Protein AF-A0A7W0PYI5-F1 (afdb_monomer_lite)

Structure (mmCIF, N/CA/C/O backbone):
data_AF-A0A7W0PYI5-F1
#
_entry.id   AF-A0A7W0PYI5-F1
#
loop_
_atom_site.group_PDB
_atom_site.id
_atom_site.type_symbol
_atom_site.label_atom_id
_atom_site.label_alt_id
_atom_site.label_comp_id
_atom_site.label_asym_id
_atom_site.label_entity_id
_atom_site.label_seq_id
_atom_site.pdbx_PDB_ins_code
_atom_site.Cartn_x
_atom_site.Cartn_y
_atom_site.Cartn_z
_atom_site.occupancy
_atom_site.B_iso_or_equiv
_atom_site.auth_seq_id
_atom_site.auth_comp_id
_atom_site.auth_asym_id
_atom_site.auth_atom_id
_atom_site.pdbx_PDB_model_num
ATOM 1 N N . MET A 1 1 ? 27.744 13.427 -31.815 1.00 87.12 1 MET A N 1
ATOM 2 C CA . MET A 1 1 ? 28.207 12.030 -31.880 1.00 87.12 1 MET A CA 1
ATOM 3 C C . MET A 1 1 ? 27.041 11.187 -32.356 1.00 87.12 1 MET A C 1
ATOM 5 O O . MET A 1 1 ? 26.004 11.198 -31.698 1.00 87.12 1 MET A O 1
ATOM 9 N N . THR A 1 2 ? 27.158 10.573 -33.527 1.00 95.94 2 THR A N 1
ATOM 10 C CA . THR A 1 2 ? 26.078 9.792 -34.153 1.00 95.94 2 THR A CA 1
ATOM 11 C C . THR A 1 2 ? 25.816 8.491 -33.381 1.00 95.94 2 THR A C 1
ATOM 13 O O . THR A 1 2 ? 26.611 8.078 -32.529 1.00 95.94 2 THR A O 1
ATOM 16 N N . SER A 1 3 ? 24.680 7.830 -33.630 1.00 95.31 3 SER A N 1
ATOM 17 C CA . SER A 1 3 ? 24.351 6.535 -33.008 1.00 95.31 3 SER A CA 1
ATOM 18 C C . SER A 1 3 ? 25.409 5.466 -33.318 1.00 95.31 3 SER A C 1
ATOM 20 O O . SER A 1 3 ? 25.793 4.707 -32.428 1.00 95.31 3 SER A O 1
ATOM 22 N N . ILE A 1 4 ? 25.987 5.493 -34.524 1.00 97.38 4 ILE A N 1
ATOM 23 C CA . ILE A 1 4 ? 27.047 4.567 -34.933 1.00 97.38 4 ILE A CA 1
ATOM 24 C C . ILE A 1 4 ? 28.392 4.821 -34.226 1.00 97.38 4 ILE A C 1
ATOM 26 O O . ILE A 1 4 ? 29.018 3.877 -33.750 1.00 97.38 4 ILE A O 1
ATOM 30 N N . GLU A 1 5 ? 28.803 6.080 -34.036 1.00 97.50 5 GLU A N 1
ATOM 31 C CA . GLU A 1 5 ? 30.017 6.428 -33.269 1.00 97.50 5 GLU A CA 1
ATOM 32 C C . GLU A 1 5 ? 29.896 6.029 -31.788 1.00 97.50 5 GLU A C 1
ATOM 34 O O . GLU A 1 5 ? 30.856 5.572 -31.150 1.00 97.50 5 GLU A O 1
ATOM 39 N N . ARG A 1 6 ? 28.688 6.177 -31.224 1.00 97.00 6 ARG A N 1
ATOM 40 C CA . ARG A 1 6 ? 28.367 5.699 -29.873 1.00 97.00 6 ARG A CA 1
ATOM 41 C C . ARG A 1 6 ? 28.475 4.178 -29.789 1.00 97.00 6 ARG A C 1
ATOM 43 O O . ARG A 1 6 ? 29.080 3.682 -28.837 1.00 97.00 6 ARG A O 1
ATOM 50 N N . ALA A 1 7 ? 27.956 3.451 -30.779 1.00 97.19 7 ALA A N 1
ATOM 51 C CA . ALA A 1 7 ? 28.051 1.995 -30.835 1.00 97.19 7 ALA A CA 1
ATOM 52 C C . ALA A 1 7 ? 29.509 1.512 -30.918 1.00 97.19 7 ALA A C 1
ATOM 54 O O . ALA A 1 7 ? 29.909 0.633 -30.159 1.00 97.19 7 ALA A O 1
ATOM 55 N N . GLU A 1 8 ? 30.342 2.127 -31.761 1.00 97.75 8 GLU A N 1
ATOM 56 C CA . GLU A 1 8 ? 31.777 1.813 -31.854 1.00 97.75 8 GLU A CA 1
ATOM 57 C C . GLU A 1 8 ? 32.510 2.039 -30.527 1.00 97.75 8 GLU A C 1
ATOM 59 O O . GLU A 1 8 ? 33.388 1.267 -30.132 1.00 97.75 8 GLU A O 1
ATOM 64 N N . THR A 1 9 ? 32.143 3.101 -29.813 1.00 97.25 9 THR A N 1
ATOM 65 C CA . THR A 1 9 ? 32.693 3.406 -28.489 1.00 97.25 9 THR A CA 1
ATOM 66 C C . THR A 1 9 ? 32.244 2.380 -27.449 1.00 97.25 9 THR A C 1
ATOM 68 O O . THR A 1 9 ? 33.060 1.936 -26.643 1.00 97.25 9 THR A O 1
ATOM 71 N N . ALA A 1 10 ? 30.982 1.942 -27.489 1.00 95.00 10 ALA A N 1
ATOM 72 C CA . ALA A 1 10 ? 30.479 0.867 -26.636 1.00 95.00 10 ALA A CA 1
ATOM 73 C C . ALA A 1 10 ? 31.176 -0.476 -26.924 1.00 95.00 10 ALA A C 1
ATOM 75 O O . ALA A 1 10 ? 31.598 -1.141 -25.982 1.00 95.00 10 ALA A O 1
ATOM 76 N N . ILE A 1 11 ? 31.399 -0.821 -28.199 1.00 96.44 11 ILE A N 1
ATOM 77 C CA . ILE A 1 11 ? 32.139 -2.026 -28.615 1.00 96.44 11 ILE A CA 1
ATOM 78 C C . ILE A 1 11 ? 33.581 -1.997 -28.097 1.00 96.44 11 ILE A C 1
ATOM 80 O O . ILE A 1 11 ? 34.043 -2.984 -27.531 1.00 96.44 11 ILE A O 1
ATOM 84 N N . ARG A 1 12 ? 34.292 -0.868 -28.237 1.00 96.62 12 ARG A N 1
ATOM 85 C CA . ARG A 1 12 ? 35.664 -0.717 -27.707 1.00 96.62 12 ARG A CA 1
ATOM 86 C C . ARG A 1 12 ? 35.738 -0.844 -26.186 1.00 96.62 12 ARG A C 1
ATOM 88 O O . ARG A 1 12 ? 36.761 -1.274 -25.670 1.00 96.62 12 ARG A O 1
ATOM 95 N N . ALA A 1 13 ? 34.669 -0.471 -25.490 1.00 95.31 13 ALA A N 1
ATOM 96 C CA . ALA A 1 13 ? 34.540 -0.598 -24.043 1.00 95.31 13 ALA A CA 1
ATOM 97 C C . ALA A 1 13 ? 33.949 -1.951 -23.597 1.00 95.31 13 ALA A C 1
ATOM 99 O O . ALA A 1 13 ? 33.601 -2.090 -22.429 1.00 95.31 13 ALA A O 1
ATOM 100 N N . GLU A 1 14 ? 33.777 -2.914 -24.513 1.00 95.19 14 GLU A N 1
ATOM 101 C CA . GLU A 1 14 ? 33.159 -4.226 -24.258 1.00 95.19 14 GLU A CA 1
ATOM 102 C C . GLU A 1 14 ? 31.732 -4.156 -23.664 1.00 95.19 14 GLU A C 1
ATOM 104 O O . GLU A 1 14 ? 31.248 -5.098 -23.036 1.00 95.19 14 GLU A O 1
ATOM 109 N N . ARG A 1 15 ? 31.010 -3.051 -23.892 1.00 95.06 15 ARG A N 1
ATOM 110 C CA . ARG A 1 15 ? 29.609 -2.860 -23.476 1.00 95.06 15 ARG A CA 1
ATOM 111 C C . ARG A 1 15 ? 28.663 -3.345 -24.572 1.00 95.06 15 ARG A C 1
ATOM 113 O O . ARG A 1 15 ? 28.064 -2.558 -25.302 1.00 95.06 15 ARG A O 1
ATOM 120 N N . TRP A 1 16 ? 28.586 -4.663 -24.724 1.00 94.69 16 TRP A N 1
ATOM 121 C CA . TRP A 1 16 ? 27.948 -5.313 -25.873 1.00 94.69 16 TRP A CA 1
ATOM 122 C C . TRP A 1 16 ? 26.438 -5.093 -25.984 1.00 94.69 16 TRP A C 1
ATOM 124 O O . TRP A 1 16 ? 25.943 -4.927 -27.096 1.00 94.69 16 TRP A O 1
ATOM 134 N N . ASP A 1 17 ? 25.713 -5.078 -24.864 1.00 90.31 17 ASP A N 1
ATOM 135 C CA . ASP A 1 17 ? 24.264 -4.843 -24.867 1.00 90.31 17 ASP A CA 1
ATOM 136 C C . ASP A 1 17 ? 23.938 -3.384 -25.246 1.00 90.31 17 ASP A C 1
ATOM 138 O O . ASP A 1 17 ? 23.098 -3.150 -26.114 1.00 90.31 17 ASP A O 1
ATOM 142 N N . ASP A 1 18 ? 24.690 -2.408 -24.722 1.00 92.50 18 ASP A N 1
ATOM 143 C CA . ASP A 1 18 ? 24.582 -1.000 -25.137 1.00 92.50 18 ASP A CA 1
ATOM 144 C C . ASP A 1 18 ? 24.880 -0.829 -26.631 1.00 92.50 18 ASP A C 1
ATOM 146 O O . ASP A 1 18 ? 24.175 -0.112 -27.342 1.00 92.50 18 ASP A O 1
ATOM 150 N N . ALA A 1 19 ? 25.935 -1.492 -27.118 1.00 96.12 19 ALA A N 1
ATOM 151 C CA . ALA A 1 19 ? 26.295 -1.466 -28.528 1.00 96.12 19 ALA A CA 1
ATOM 152 C C . ALA A 1 19 ? 25.170 -2.021 -29.409 1.00 96.12 19 ALA A C 1
ATOM 154 O O . ALA A 1 19 ? 24.883 -1.437 -30.449 1.00 96.12 19 ALA A O 1
ATOM 155 N N . ALA A 1 20 ? 24.518 -3.112 -28.994 1.00 94.25 20 ALA A N 1
ATOM 156 C CA . ALA A 1 20 ? 23.426 -3.716 -29.748 1.00 94.25 20 ALA A CA 1
ATOM 157 C C . ALA A 1 20 ? 22.215 -2.773 -29.868 1.00 94.25 20 ALA A C 1
ATOM 159 O O . ALA A 1 20 ? 21.695 -2.592 -30.969 1.00 94.25 20 ALA A O 1
ATOM 160 N N . VAL A 1 21 ? 21.835 -2.094 -28.778 1.00 94.12 21 VAL A N 1
ATOM 161 C CA . VAL A 1 21 ? 20.758 -1.085 -28.792 1.00 94.12 21 VAL A CA 1
ATOM 162 C C . VAL A 1 21 ? 21.112 0.089 -29.710 1.00 94.12 21 VAL A C 1
ATOM 164 O O . VAL A 1 21 ? 20.303 0.496 -30.541 1.00 94.12 21 VAL A O 1
ATOM 167 N N . LEU A 1 22 ? 22.335 0.616 -29.604 1.00 96.56 22 LEU A N 1
ATOM 168 C CA . LEU A 1 22 ? 22.788 1.749 -30.418 1.00 96.56 22 LEU A CA 1
ATOM 169 C C . LEU A 1 22 ? 22.877 1.407 -31.913 1.00 96.56 22 LEU A C 1
ATOM 171 O O . LEU A 1 22 ? 22.587 2.263 -32.750 1.00 96.56 22 LEU A O 1
ATOM 175 N N . LEU A 1 23 ? 23.250 0.168 -32.251 1.00 96.94 23 LEU A N 1
ATOM 176 C CA . LEU A 1 23 ? 23.262 -0.321 -33.631 1.00 96.94 23 LEU A CA 1
ATOM 177 C C . LEU A 1 23 ? 21.855 -0.449 -34.212 1.00 96.94 23 LEU A C 1
ATOM 179 O O . LEU A 1 23 ? 21.675 -0.132 -35.385 1.00 96.94 23 LEU A O 1
ATOM 183 N N . TRP A 1 24 ? 20.861 -0.842 -33.409 1.00 96.38 24 TRP A N 1
ATOM 184 C CA . TRP A 1 24 ? 19.466 -0.868 -33.854 1.00 96.38 24 TRP A CA 1
ATOM 185 C C . TRP A 1 24 ? 18.970 0.533 -34.222 1.00 96.38 24 TRP A C 1
ATOM 187 O O . TRP A 1 24 ? 18.384 0.734 -35.282 1.00 96.38 24 TRP A O 1
ATOM 197 N N . THR A 1 25 ? 19.267 1.527 -33.381 1.00 94.75 25 THR A N 1
ATOM 198 C CA . THR A 1 25 ? 18.924 2.925 -33.670 1.00 94.75 25 THR A CA 1
ATOM 199 C C . THR A 1 25 ? 19.616 3.423 -34.940 1.00 94.75 25 THR A C 1
ATOM 201 O O . THR A 1 25 ? 18.961 4.000 -35.802 1.00 94.75 25 THR A O 1
ATOM 204 N N . ALA A 1 26 ? 20.921 3.160 -35.089 1.00 95.62 26 ALA A N 1
ATOM 205 C CA . ALA A 1 26 ? 21.678 3.566 -36.275 1.00 95.62 26 ALA A CA 1
ATOM 206 C C . ALA A 1 26 ? 21.154 2.904 -37.563 1.00 95.62 26 ALA A C 1
ATOM 208 O O . ALA A 1 26 ? 21.149 3.533 -38.619 1.00 95.62 26 ALA A O 1
ATOM 209 N N . LEU A 1 27 ? 20.698 1.651 -37.476 1.00 96.25 27 LEU A N 1
ATOM 210 C CA . LEU A 1 27 ? 20.094 0.929 -38.590 1.00 96.25 27 LEU A CA 1
ATOM 211 C C . LEU A 1 27 ? 18.806 1.605 -39.082 1.00 96.25 27 LEU A C 1
ATOM 213 O O . LEU A 1 27 ? 18.650 1.834 -40.281 1.00 96.25 27 LEU A O 1
ATOM 217 N N . GLU A 1 28 ? 17.888 1.916 -38.168 1.00 95.69 28 GLU A N 1
ATOM 218 C CA . GLU A 1 28 ? 16.618 2.561 -38.518 1.00 95.69 28 GLU A CA 1
ATOM 219 C C . GLU A 1 28 ? 16.841 3.971 -39.084 1.00 95.69 28 GLU A C 1
ATOM 221 O O . GLU A 1 28 ? 16.266 4.317 -40.116 1.00 95.69 28 GLU A O 1
ATOM 226 N N . GLU A 1 29 ? 17.745 4.752 -38.481 1.00 95.38 29 GLU A N 1
ATOM 227 C CA . GLU A 1 29 ? 18.145 6.072 -38.991 1.00 95.38 29 GLU A CA 1
ATOM 228 C C . GLU A 1 29 ? 18.675 5.982 -40.435 1.00 95.38 29 GLU A C 1
ATOM 230 O O . GLU A 1 29 ? 18.226 6.726 -41.310 1.00 95.38 29 GLU A O 1
ATOM 235 N N . ALA A 1 30 ? 19.579 5.034 -40.709 1.00 95.50 30 ALA A N 1
ATOM 236 C CA . ALA A 1 30 ? 20.180 4.854 -42.030 1.00 95.50 30 ALA A CA 1
ATOM 237 C C . ALA A 1 30 ? 19.173 4.375 -43.086 1.00 95.50 30 ALA A C 1
ATOM 239 O O . ALA A 1 30 ? 19.206 4.840 -44.224 1.00 95.50 30 ALA A O 1
ATOM 240 N N . ARG A 1 31 ? 18.237 3.491 -42.714 1.00 95.56 31 ARG A N 1
ATOM 241 C CA . ARG A 1 31 ? 17.154 3.037 -43.603 1.00 95.56 31 ARG A CA 1
ATOM 242 C C . ARG A 1 31 ? 16.234 4.168 -44.022 1.00 95.56 31 ARG A C 1
ATOM 244 O O . ARG A 1 31 ? 15.896 4.269 -45.197 1.00 95.56 31 ARG A O 1
ATOM 251 N N . VAL A 1 32 ? 15.828 5.003 -43.067 1.00 95.50 32 VAL A N 1
ATOM 252 C CA . VAL A 1 32 ? 14.954 6.150 -43.337 1.00 95.50 32 VAL A CA 1
ATOM 253 C C . VAL A 1 32 ? 15.669 7.176 -44.216 1.00 95.50 32 VAL A C 1
ATOM 255 O O . VAL A 1 32 ? 15.052 7.746 -45.112 1.00 95.50 32 VAL A O 1
ATOM 258 N N . ALA A 1 33 ? 16.967 7.388 -43.987 1.00 95.69 33 ALA A N 1
ATOM 259 C CA . ALA A 1 33 ? 17.777 8.320 -44.766 1.00 95.69 33 ALA A CA 1
ATOM 260 C C . ALA A 1 33 ? 18.213 7.781 -46.144 1.00 95.69 33 ALA A C 1
ATOM 262 O O . ALA A 1 33 ? 18.617 8.573 -46.993 1.00 95.69 33 ALA A O 1
ATOM 263 N N . GLY A 1 34 ? 18.146 6.464 -46.377 1.00 95.38 34 GLY A N 1
ATOM 264 C CA . GLY A 1 34 ? 18.721 5.828 -47.568 1.00 95.38 34 GLY A CA 1
ATOM 265 C C . GLY A 1 34 ? 20.255 5.883 -47.600 1.00 95.38 34 GLY A C 1
ATOM 266 O O . GLY A 1 34 ? 20.844 5.976 -48.675 1.00 95.38 34 GLY A O 1
ATOM 267 N N . ASP A 1 35 ? 20.901 5.878 -46.431 1.00 97.31 35 ASP A N 1
ATOM 268 C CA . ASP A 1 35 ? 22.352 6.025 -46.285 1.00 97.31 35 ASP A CA 1
ATOM 269 C C . ASP A 1 35 ? 23.059 4.658 -46.336 1.00 97.31 35 ASP A C 1
ATOM 271 O O . ASP A 1 35 ? 23.246 3.976 -45.322 1.00 97.31 35 ASP A O 1
ATOM 275 N N . GLU A 1 36 ? 23.443 4.244 -47.545 1.00 96.69 36 GLU A N 1
ATOM 276 C CA . GLU A 1 36 ? 24.133 2.969 -47.790 1.00 96.69 36 GLU A CA 1
ATOM 277 C C . GLU A 1 36 ? 25.505 2.874 -47.099 1.00 96.69 36 GLU A C 1
ATOM 279 O O . GLU A 1 36 ? 25.928 1.778 -46.723 1.00 96.69 36 GLU A O 1
ATOM 284 N N . GLU A 1 37 ? 26.198 3.998 -46.873 1.00 96.56 37 GLU A N 1
ATOM 285 C CA . GLU A 1 37 ? 27.494 3.995 -46.184 1.00 96.56 37 GLU A CA 1
ATOM 286 C C . GLU A 1 37 ? 27.317 3.615 -44.709 1.00 96.56 37 GLU A C 1
ATOM 288 O O . GLU A 1 37 ? 28.038 2.762 -44.175 1.00 96.56 37 GLU A O 1
ATOM 293 N N . VAL A 1 38 ? 26.317 4.201 -44.046 1.00 96.31 38 VAL A N 1
ATOM 294 C CA . VAL A 1 38 ? 26.002 3.871 -42.652 1.00 96.31 38 VAL A CA 1
ATOM 295 C C . VAL A 1 38 ? 25.477 2.440 -42.536 1.00 96.31 38 VAL A C 1
ATOM 297 O O . VAL A 1 38 ? 25.870 1.736 -41.602 1.00 96.31 38 VAL A O 1
ATOM 300 N N . LEU A 1 39 ? 24.667 1.964 -43.489 1.00 96.50 39 LEU A N 1
ATOM 301 C CA . LEU A 1 39 ? 24.199 0.573 -43.508 1.00 96.50 39 LEU A CA 1
ATOM 302 C C . LEU A 1 39 ? 25.358 -0.426 -43.594 1.00 96.50 39 LEU A C 1
ATOM 304 O O . LEU A 1 39 ? 25.373 -1.407 -42.845 1.00 96.50 39 LEU A O 1
ATOM 308 N N . GLU A 1 40 ? 26.357 -0.170 -44.440 1.00 95.94 40 GLU A N 1
ATOM 309 C CA . GLU A 1 40 ? 27.533 -1.039 -44.545 1.00 95.94 40 GLU A CA 1
ATOM 310 C C . GLU A 1 40 ? 28.352 -1.049 -43.247 1.00 95.94 40 GLU A C 1
ATOM 312 O O . GLU A 1 40 ? 28.761 -2.106 -42.757 1.00 95.94 40 GLU A O 1
ATOM 317 N N . ARG A 1 41 ? 28.518 0.112 -42.604 1.00 97.25 41 ARG A N 1
ATOM 318 C CA . ARG A 1 41 ? 29.179 0.180 -41.293 1.00 97.25 41 ARG A CA 1
ATOM 319 C C . ARG A 1 41 ? 28.397 -0.581 -40.217 1.00 97.25 41 ARG A C 1
ATOM 321 O O . ARG A 1 41 ? 29.008 -1.293 -39.417 1.00 97.25 41 ARG A O 1
ATOM 328 N N . VAL A 1 42 ? 27.064 -0.492 -40.207 1.00 96.75 42 VAL A N 1
ATOM 329 C CA . VAL A 1 42 ? 26.209 -1.274 -39.296 1.00 96.75 42 VAL A CA 1
ATOM 330 C C . VAL A 1 42 ? 26.403 -2.776 -39.526 1.00 96.75 42 VAL A C 1
ATOM 332 O O . VAL A 1 42 ? 26.581 -3.498 -38.544 1.00 96.75 42 VAL A O 1
ATOM 335 N N . ARG A 1 43 ? 26.469 -3.256 -40.781 1.00 96.19 43 ARG A N 1
ATOM 336 C CA . ARG A 1 43 ? 26.734 -4.679 -41.094 1.00 96.19 43 ARG A CA 1
ATOM 337 C C . ARG A 1 43 ? 28.022 -5.180 -40.432 1.00 96.19 43 ARG A C 1
ATOM 339 O O . ARG A 1 43 ? 28.010 -6.214 -39.758 1.00 96.19 43 ARG A O 1
ATOM 346 N N . VAL A 1 44 ? 29.115 -4.423 -40.552 1.00 95.62 44 VAL A N 1
ATOM 347 C CA . VAL A 1 44 ? 30.418 -4.778 -39.956 1.00 95.62 44 VAL A CA 1
ATOM 348 C C . VAL A 1 44 ? 30.348 -4.833 -38.426 1.00 95.62 44 VAL A C 1
ATOM 350 O O . VAL A 1 44 ? 30.893 -5.748 -37.799 1.00 95.62 44 VAL A O 1
ATOM 353 N N . LEU A 1 45 ? 29.676 -3.867 -37.799 1.00 96.31 45 LEU A N 1
ATOM 354 C CA . LEU A 1 45 ? 29.585 -3.792 -36.340 1.00 96.31 45 LEU A CA 1
ATOM 355 C C . LEU A 1 45 ? 28.643 -4.854 -35.756 1.00 96.31 45 LEU A C 1
ATOM 357 O O . LEU A 1 45 ? 28.970 -5.443 -34.726 1.00 96.31 45 LEU A O 1
ATOM 361 N N . VAL A 1 46 ? 27.538 -5.175 -36.434 1.00 96.56 46 VAL A N 1
ATOM 362 C CA . VAL A 1 46 ? 26.634 -6.276 -36.059 1.00 96.56 46 VAL A CA 1
ATOM 363 C C . VAL A 1 46 ? 27.381 -7.612 -36.054 1.00 96.56 46 VAL A C 1
ATOM 365 O O . VAL A 1 46 ? 27.273 -8.368 -35.087 1.00 96.56 46 VAL A O 1
ATOM 368 N N . ALA A 1 47 ? 28.219 -7.876 -37.063 1.00 94.56 47 ALA A N 1
ATOM 369 C CA . ALA A 1 47 ? 29.053 -9.078 -37.096 1.00 94.56 47 ALA A CA 1
ATOM 370 C C . ALA A 1 47 ? 30.030 -9.147 -35.906 1.00 94.56 47 ALA A C 1
ATOM 372 O O . ALA A 1 47 ? 30.222 -10.212 -35.315 1.00 94.56 47 ALA A O 1
ATOM 373 N N . ARG A 1 48 ? 30.605 -8.009 -35.492 1.00 94.44 48 ARG A N 1
ATOM 374 C CA . ARG A 1 48 ? 31.459 -7.938 -34.292 1.00 94.44 48 ARG A CA 1
ATOM 375 C C . ARG A 1 48 ? 30.684 -8.227 -33.007 1.00 94.44 48 ARG A C 1
ATOM 377 O O . ARG A 1 48 ? 31.170 -8.992 -32.174 1.00 94.44 48 ARG A O 1
ATOM 384 N N . VAL A 1 49 ? 29.482 -7.669 -32.850 1.00 94.25 49 VAL A N 1
ATOM 385 C CA . VAL A 1 49 ? 28.624 -7.938 -31.681 1.00 94.25 49 VAL A CA 1
ATOM 386 C C . VAL A 1 49 ? 28.198 -9.409 -31.639 1.00 94.25 49 VAL A C 1
ATOM 388 O O . VAL A 1 49 ? 28.215 -10.016 -30.569 1.00 94.25 49 VAL A O 1
ATOM 391 N N . ALA A 1 50 ? 27.913 -10.026 -32.788 1.00 93.19 50 ALA A N 1
ATOM 392 C CA . ALA A 1 50 ? 27.595 -11.452 -32.869 1.00 93.19 50 ALA A CA 1
ATOM 393 C C . ALA A 1 50 ? 28.754 -12.359 -32.402 1.00 93.19 50 ALA A C 1
ATOM 395 O O . ALA A 1 50 ? 28.515 -13.425 -31.834 1.00 93.19 50 ALA A O 1
ATOM 396 N N . GLN A 1 51 ? 30.008 -11.936 -32.595 1.00 90.81 51 GLN A N 1
ATOM 397 C CA . GLN A 1 51 ? 31.192 -12.700 -32.184 1.00 90.81 51 GLN A CA 1
ATOM 398 C C . GLN A 1 51 ? 31.592 -12.455 -30.719 1.00 90.81 51 GLN A C 1
ATOM 400 O O . GLN A 1 51 ? 31.956 -13.398 -30.015 1.00 90.81 51 GLN A O 1
ATOM 405 N N . GLY A 1 52 ? 31.541 -11.201 -30.257 1.00 85.81 52 GLY A N 1
ATOM 406 C CA . GLY A 1 52 ? 32.043 -10.794 -28.937 1.00 85.81 52 GLY A CA 1
ATOM 407 C C . GLY A 1 52 ? 30.984 -10.677 -27.838 1.00 85.81 52 GLY A C 1
ATOM 408 O O . GLY A 1 52 ? 31.328 -10.682 -26.659 1.00 85.81 52 GLY A O 1
ATOM 409 N N . GLY A 1 53 ? 29.704 -10.588 -28.207 1.00 86.31 53 GLY A N 1
ATOM 410 C CA . GLY A 1 53 ? 28.636 -10.157 -27.311 1.00 86.31 53 GLY A CA 1
ATOM 411 C C . GLY A 1 53 ? 28.238 -11.138 -26.209 1.00 86.31 53 GLY A C 1
ATOM 412 O O . GLY A 1 53 ? 28.556 -12.33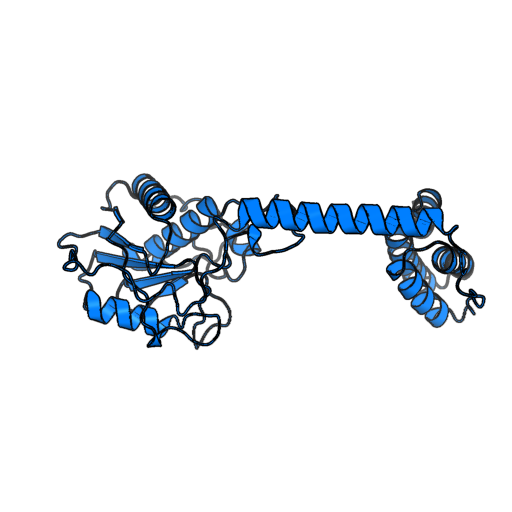4 -26.249 1.00 86.31 53 GLY A O 1
ATOM 413 N N . SER A 1 54 ? 27.468 -10.627 -25.245 1.00 88.62 54 SER A N 1
ATOM 414 C CA . SER A 1 54 ? 26.653 -11.428 -24.324 1.00 88.62 54 SER A CA 1
ATOM 415 C C . SER A 1 54 ? 25.630 -12.274 -25.105 1.00 88.62 54 SER A C 1
ATOM 417 O O . SER A 1 54 ? 25.395 -12.050 -26.292 1.00 88.62 54 SER A O 1
ATOM 419 N N . ALA A 1 55 ? 24.996 -13.263 -24.466 1.00 85.69 55 ALA A N 1
ATOM 420 C CA . ALA A 1 55 ? 23.965 -14.071 -25.134 1.00 85.69 55 ALA A CA 1
ATOM 421 C C . ALA A 1 55 ? 22.803 -13.207 -25.672 1.00 85.69 55 ALA A C 1
ATOM 423 O O . ALA A 1 55 ? 22.320 -13.451 -26.7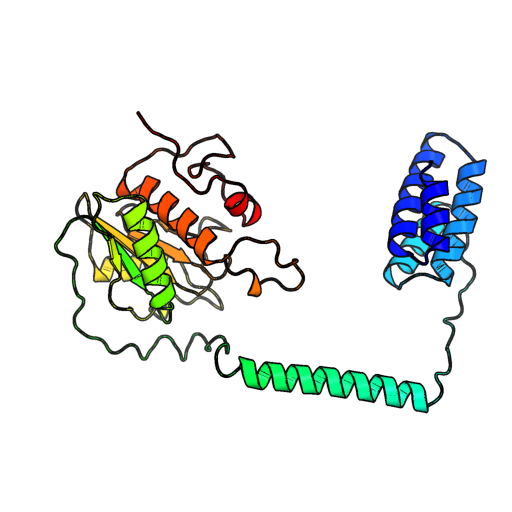77 1.00 85.69 55 ALA A O 1
ATOM 424 N N . SER A 1 56 ? 22.422 -12.171 -24.917 1.00 87.06 56 SER A N 1
ATOM 425 C CA . SER A 1 56 ? 21.430 -11.163 -25.307 1.00 87.06 56 SER A CA 1
ATOM 426 C C . SER A 1 56 ? 21.892 -10.367 -26.532 1.00 87.06 56 SER A C 1
ATOM 428 O O . SER A 1 56 ? 21.227 -10.396 -27.568 1.00 87.06 56 SER A O 1
ATOM 430 N N . ALA A 1 57 ? 23.077 -9.752 -26.469 1.00 88.94 57 ALA A N 1
ATOM 431 C CA . ALA A 1 57 ? 23.626 -8.970 -27.574 1.00 88.94 57 ALA A CA 1
ATOM 432 C C . ALA A 1 57 ? 23.789 -9.796 -28.866 1.00 88.94 57 ALA A C 1
ATOM 434 O O . ALA A 1 57 ? 23.521 -9.298 -29.957 1.00 88.94 57 ALA A O 1
ATOM 435 N N . ARG A 1 58 ? 24.157 -11.084 -28.766 1.00 91.94 58 ARG A N 1
ATOM 436 C CA . ARG A 1 58 ? 24.229 -11.989 -29.929 1.00 91.94 58 ARG A CA 1
ATOM 437 C C . ARG A 1 58 ? 22.863 -12.292 -30.531 1.00 91.94 58 ARG A C 1
ATOM 439 O O . ARG A 1 58 ? 22.747 -12.336 -31.753 1.00 91.94 58 ARG A O 1
ATOM 446 N N . ALA A 1 59 ? 21.841 -12.499 -29.700 1.00 89.88 59 ALA A N 1
ATOM 447 C CA . ALA A 1 59 ? 20.478 -12.702 -30.184 1.00 89.88 59 ALA A CA 1
ATOM 448 C C . ALA A 1 59 ? 19.979 -11.462 -30.942 1.00 89.88 59 ALA A C 1
ATOM 450 O O . ALA A 1 59 ? 19.447 -11.593 -32.040 1.00 89.88 59 ALA A O 1
ATOM 451 N N . GLN A 1 60 ? 20.244 -10.264 -30.413 1.00 91.25 60 GLN A N 1
ATOM 452 C CA . GLN A 1 60 ? 19.908 -9.006 -31.086 1.00 91.25 60 GLN A CA 1
ATOM 453 C C . GLN A 1 60 ? 20.695 -8.816 -32.390 1.00 91.25 60 GLN A C 1
ATOM 455 O O . GLN A 1 60 ? 20.119 -8.442 -33.410 1.00 91.25 60 GLN A O 1
ATOM 460 N N . ALA A 1 61 ? 21.995 -9.128 -32.394 1.00 92.56 61 ALA A N 1
ATOM 461 C CA . ALA A 1 61 ? 22.825 -9.078 -33.596 1.00 92.56 61 ALA A CA 1
ATOM 462 C C . ALA A 1 61 ? 22.328 -10.028 -34.693 1.00 92.56 61 ALA A C 1
ATOM 464 O O . ALA A 1 61 ? 22.344 -9.661 -35.866 1.00 92.56 61 ALA A O 1
ATOM 465 N N . LYS A 1 62 ? 21.821 -11.210 -34.324 1.00 93.19 62 LYS A N 1
ATOM 466 C CA . LYS A 1 62 ? 21.183 -12.133 -35.269 1.00 93.19 62 LYS A CA 1
ATOM 467 C C . LYS A 1 62 ? 19.952 -11.514 -35.929 1.00 93.19 62 LYS A C 1
ATOM 469 O O . LYS A 1 62 ? 19.879 -11.497 -37.154 1.00 93.19 62 LYS A O 1
ATOM 474 N N . THR A 1 63 ? 19.048 -10.938 -35.140 1.00 93.31 63 THR A N 1
ATOM 475 C CA . THR A 1 63 ? 17.858 -10.252 -35.665 1.00 93.31 63 THR A CA 1
ATOM 476 C C . THR A 1 63 ? 18.228 -9.083 -36.585 1.00 93.31 63 THR A C 1
ATOM 478 O O . THR A 1 63 ? 17.635 -8.921 -37.649 1.00 93.31 63 THR A O 1
ATOM 481 N N . MET A 1 64 ? 19.234 -8.280 -36.216 1.00 95.44 64 MET A N 1
ATOM 482 C CA . MET A 1 64 ? 19.719 -7.174 -37.055 1.00 95.44 64 MET A CA 1
ATOM 483 C C . MET A 1 64 ? 20.290 -7.662 -38.386 1.00 95.44 64 MET A C 1
ATOM 485 O O . MET A 1 64 ? 20.001 -7.080 -39.428 1.00 95.44 64 MET A O 1
ATOM 489 N N . ALA A 1 65 ? 21.085 -8.731 -38.358 1.00 93.75 65 ALA A N 1
ATOM 490 C CA . ALA A 1 65 ? 21.701 -9.290 -39.552 1.00 93.75 65 ALA A CA 1
ATOM 491 C C . ALA A 1 65 ? 20.660 -9.841 -40.541 1.00 93.75 65 ALA A C 1
ATOM 493 O O . ALA A 1 65 ? 20.755 -9.579 -41.741 1.00 93.75 65 ALA A O 1
ATOM 494 N N . GLU A 1 66 ? 19.625 -10.519 -40.032 1.00 93.62 66 GLU A N 1
ATOM 495 C CA . GLU A 1 66 ? 18.469 -10.957 -40.824 1.00 93.62 66 GLU A CA 1
ATOM 496 C C . GLU A 1 66 ? 17.739 -9.763 -41.452 1.00 93.62 66 GLU A C 1
ATOM 498 O O . GLU A 1 66 ? 17.426 -9.788 -42.642 1.00 93.62 66 GLU A O 1
ATOM 503 N N . ALA A 1 67 ? 17.535 -8.682 -40.690 1.00 92.75 67 ALA A N 1
ATOM 504 C CA . ALA A 1 67 ? 16.870 -7.485 -41.191 1.00 92.75 67 ALA A CA 1
ATOM 505 C C . ALA A 1 67 ? 17.632 -6.840 -42.363 1.00 92.75 67 ALA A C 1
ATOM 507 O O . ALA A 1 67 ? 17.008 -6.398 -43.325 1.00 92.75 67 ALA A O 1
ATOM 508 N N . ILE A 1 68 ? 18.964 -6.784 -42.308 1.00 93.75 68 ILE A N 1
ATOM 509 C CA . ILE A 1 68 ? 19.799 -6.123 -43.330 1.00 93.75 68 ILE A CA 1
ATOM 510 C C . ILE A 1 68 ? 20.303 -7.058 -44.434 1.00 93.75 68 ILE A C 1
ATOM 512 O O . ILE A 1 68 ? 21.126 -6.635 -45.250 1.00 93.75 68 ILE A O 1
ATOM 516 N N . GLY A 1 69 ? 19.839 -8.313 -44.454 1.00 92.12 69 GLY A N 1
ATOM 517 C CA . GLY A 1 69 ? 20.266 -9.321 -45.426 1.00 92.12 69 GLY A CA 1
ATOM 518 C C . GLY A 1 69 ? 21.756 -9.662 -45.342 1.00 92.12 69 GLY A C 1
ATOM 519 O O . GLY A 1 69 ? 22.341 -10.080 -46.338 1.00 92.12 69 GLY A O 1
ATOM 520 N N . ALA A 1 70 ? 22.388 -9.458 -44.182 1.00 87.25 70 ALA A N 1
ATOM 521 C CA . ALA A 1 70 ? 23.796 -9.767 -43.981 1.00 87.25 70 ALA A CA 1
ATOM 522 C C . ALA A 1 70 ? 23.933 -11.192 -43.428 1.00 87.25 70 ALA A C 1
ATOM 524 O O . ALA A 1 70 ? 23.499 -11.446 -42.301 1.00 87.25 70 ALA A O 1
ATOM 525 N N . PRO A 1 71 ? 24.537 -12.139 -44.168 1.00 83.81 71 PRO A N 1
ATOM 526 C CA . PRO A 1 71 ? 24.817 -13.454 -43.618 1.00 83.81 71 PRO A CA 1
ATOM 527 C C . PRO A 1 71 ? 25.812 -13.299 -42.466 1.00 83.81 71 PRO A C 1
ATOM 529 O O . PRO A 1 71 ? 26.932 -12.819 -42.655 1.00 83.81 71 PRO A O 1
ATOM 532 N N . LEU A 1 72 ? 25.407 -13.690 -41.257 1.00 82.88 72 LEU A N 1
ATOM 533 C CA . LEU A 1 72 ? 26.364 -13.821 -40.167 1.00 82.88 72 LEU A CA 1
ATOM 534 C C . LEU A 1 72 ? 27.297 -14.991 -40.493 1.00 82.88 72 LEU A C 1
ATOM 536 O O . LEU A 1 72 ? 26.812 -16.035 -40.933 1.00 82.88 72 LEU A O 1
ATOM 540 N N . PRO A 1 73 ? 28.618 -14.847 -40.282 1.00 76.25 73 PRO A N 1
ATOM 541 C CA . PRO A 1 73 ? 29.515 -15.989 -40.356 1.00 76.25 73 PRO A CA 1
ATOM 542 C C . PRO A 1 73 ? 28.984 -17.060 -39.402 1.00 76.25 73 PRO A C 1
ATOM 544 O O . PRO A 1 73 ? 28.553 -16.724 -38.295 1.00 76.25 73 PRO A O 1
ATOM 547 N N . ASP A 1 74 ? 29.005 -18.325 -39.826 1.00 70.06 74 ASP A N 1
ATOM 548 C CA . ASP A 1 74 ? 28.721 -19.449 -38.937 1.00 70.06 74 ASP A CA 1
ATOM 549 C C . ASP A 1 74 ? 29.738 -19.398 -37.796 1.00 70.06 74 ASP A C 1
ATOM 551 O O . ASP A 1 74 ? 30.889 -19.824 -37.916 1.00 70.06 74 ASP A O 1
ATOM 555 N N . VAL A 1 75 ? 29.337 -18.782 -36.684 1.00 62.31 75 VAL A N 1
ATOM 556 C CA . VAL A 1 75 ? 30.141 -18.771 -35.476 1.00 62.31 75 VAL A CA 1
ATOM 557 C C . VAL A 1 75 ? 29.985 -20.162 -34.897 1.00 62.31 75 VAL A C 1
ATOM 559 O O . VAL A 1 75 ? 29.077 -20.423 -34.105 1.00 62.31 75 VAL A O 1
ATOM 562 N N . GLU A 1 76 ? 30.867 -21.071 -35.319 1.00 53.00 76 GLU A N 1
ATOM 563 C CA . GLU A 1 76 ? 31.075 -22.326 -34.613 1.00 53.00 76 GLU A CA 1
ATOM 564 C C . GLU A 1 76 ? 31.195 -21.954 -33.134 1.00 53.00 76 GLU A C 1
ATOM 566 O O . GLU A 1 76 ? 32.041 -21.117 -32.786 1.00 53.00 76 GLU A O 1
ATOM 571 N N . PRO A 1 77 ? 30.311 -22.468 -32.257 1.00 54.34 77 PRO A N 1
ATOM 572 C CA . PRO A 1 77 ? 30.353 -22.108 -30.858 1.00 54.34 77 PRO A CA 1
ATOM 573 C C . PRO A 1 77 ? 31.757 -22.447 -30.403 1.00 54.34 77 PRO A C 1
ATOM 575 O O . PRO A 1 77 ? 32.127 -23.622 -30.415 1.00 54.34 77 PRO A O 1
ATOM 578 N N . VAL A 1 78 ? 32.550 -21.422 -30.072 1.00 52.69 78 VAL A N 1
ATOM 579 C CA . VAL A 1 78 ? 33.919 -21.604 -29.606 1.00 52.69 78 VAL A CA 1
ATOM 580 C C . VAL A 1 78 ? 33.796 -22.470 -28.367 1.00 52.69 78 VAL A C 1
ATOM 582 O O . VAL A 1 78 ? 33.523 -21.987 -27.265 1.00 52.69 78 VAL A O 1
ATOM 585 N N . ARG A 1 79 ? 33.958 -23.783 -28.553 1.00 48.81 79 ARG A N 1
ATOM 586 C CA . ARG A 1 79 ? 34.089 -24.768 -27.494 1.00 48.81 79 ARG A CA 1
ATOM 587 C C . ARG A 1 79 ? 35.449 -24.481 -26.895 1.00 48.81 79 ARG A C 1
ATOM 589 O O . ARG A 1 79 ? 36.413 -25.200 -27.136 1.00 48.81 79 ARG A O 1
ATOM 596 N N . ARG A 1 80 ? 35.547 -23.384 -26.135 1.00 55.03 80 ARG A N 1
ATOM 597 C CA . ARG A 1 80 ? 36.659 -23.139 -25.228 1.00 55.03 80 ARG A CA 1
ATOM 598 C C . ARG A 1 80 ? 36.712 -24.405 -24.392 1.00 55.03 80 ARG A C 1
ATOM 600 O O . ARG A 1 80 ? 35.829 -24.655 -23.580 1.00 55.03 80 ARG A O 1
ATOM 607 N N . ARG A 1 81 ? 37.686 -25.272 -24.655 1.00 54.94 81 ARG A N 1
ATOM 608 C CA . ARG A 1 81 ? 37.993 -26.399 -23.784 1.00 54.94 81 ARG A CA 1
ATOM 609 C C . ARG A 1 81 ? 38.579 -25.757 -22.540 1.00 54.94 81 ARG A C 1
ATOM 611 O O . ARG A 1 81 ? 39.759 -25.421 -22.505 1.00 54.94 81 ARG A O 1
ATOM 618 N N . TRP A 1 82 ? 37.726 -25.474 -21.562 1.00 59.75 82 TRP A N 1
ATOM 619 C CA . TRP A 1 82 ? 38.193 -24.967 -20.284 1.00 59.75 82 TRP A CA 1
ATOM 620 C C . TRP A 1 82 ? 39.140 -26.027 -19.705 1.00 59.75 82 TRP A C 1
ATOM 622 O O . TRP A 1 82 ? 38.764 -27.202 -19.641 1.00 59.75 82 TRP A O 1
ATOM 632 N N . PRO A 1 83 ? 40.373 -25.658 -19.318 1.00 78.06 83 PRO A N 1
ATOM 633 C CA . PRO A 1 83 ? 41.227 -26.542 -18.544 1.00 78.06 83 PRO A CA 1
ATOM 634 C C . PRO A 1 83 ? 40.427 -27.083 -17.357 1.00 78.06 83 PRO A C 1
ATOM 636 O O . PRO A 1 83 ? 39.705 -26.318 -16.714 1.00 78.06 83 PRO A O 1
ATOM 639 N N . ARG A 1 84 ? 40.549 -28.381 -17.053 1.00 80.44 84 ARG A N 1
ATOM 640 C CA . ARG A 1 84 ? 39.765 -29.041 -15.988 1.00 80.44 84 ARG A CA 1
ATOM 641 C C . ARG A 1 84 ? 39.817 -28.283 -14.652 1.00 80.44 84 ARG A C 1
ATOM 643 O O . ARG A 1 84 ? 38.820 -28.245 -13.941 1.00 80.44 84 ARG A O 1
ATOM 650 N N . TRP A 1 85 ? 40.931 -27.607 -14.357 1.00 84.19 85 TRP A N 1
ATOM 651 C CA . TRP A 1 85 ? 41.088 -26.782 -13.157 1.00 84.19 85 TRP A CA 1
ATOM 652 C C . TRP A 1 85 ? 40.181 -25.542 -13.132 1.00 84.19 85 TRP A C 1
ATOM 654 O O . TRP A 1 85 ? 39.684 -25.189 -12.071 1.00 84.19 85 TRP A O 1
ATOM 664 N N . ARG A 1 86 ? 39.898 -24.904 -14.279 1.00 72.94 86 ARG A N 1
ATOM 665 C CA . ARG A 1 86 ? 38.966 -23.765 -14.333 1.00 72.94 86 ARG A CA 1
ATOM 666 C C . ARG A 1 86 ? 37.520 -24.211 -14.140 1.00 72.94 86 ARG A C 1
ATOM 668 O O . ARG A 1 86 ? 36.756 -23.491 -13.513 1.00 72.94 86 ARG A O 1
ATOM 675 N N . ILE A 1 87 ? 37.158 -25.398 -14.636 1.00 76.31 87 ILE A N 1
ATOM 676 C CA . ILE A 1 87 ? 35.842 -26.001 -14.371 1.00 76.31 87 ILE A CA 1
ATOM 677 C C . ILE A 1 87 ? 35.711 -26.291 -12.874 1.00 76.31 87 ILE A C 1
ATOM 679 O O . ILE A 1 87 ? 34.730 -25.884 -12.266 1.00 76.31 87 ILE A O 1
ATOM 683 N N . ALA A 1 88 ? 36.724 -26.914 -12.262 1.00 82.38 88 ALA A N 1
ATOM 684 C CA . ALA A 1 88 ? 36.743 -27.171 -10.823 1.00 82.38 88 ALA A CA 1
ATOM 685 C C . ALA A 1 88 ? 36.683 -25.876 -9.991 1.00 82.38 88 ALA A C 1
ATOM 687 O O . ALA A 1 88 ? 35.965 -25.828 -9.001 1.00 82.38 88 ALA A O 1
ATOM 688 N N . PHE A 1 89 ? 37.373 -24.814 -10.416 1.00 84.69 89 PHE A N 1
ATOM 689 C CA . PHE A 1 89 ? 37.329 -23.508 -9.756 1.00 84.69 89 PHE A CA 1
ATOM 690 C C . PHE A 1 89 ? 35.945 -22.855 -9.851 1.00 84.69 89 PHE A C 1
ATOM 692 O O . PHE A 1 89 ? 35.410 -22.424 -8.838 1.00 84.69 89 PHE A O 1
ATOM 699 N N . VAL A 1 90 ? 35.331 -22.828 -11.040 1.00 78.31 90 VAL A N 1
ATOM 700 C CA . VAL A 1 90 ? 33.976 -22.281 -11.227 1.00 78.31 90 VAL A CA 1
ATOM 701 C C . VAL A 1 90 ? 32.947 -23.093 -10.442 1.00 78.31 90 VAL A C 1
ATOM 703 O O . VAL A 1 90 ? 32.097 -22.506 -9.783 1.00 78.31 90 VAL A O 1
ATOM 706 N N . LEU A 1 91 ? 33.051 -24.425 -10.451 1.00 86.00 91 LEU A N 1
ATOM 707 C CA . LEU A 1 91 ? 32.207 -25.295 -9.631 1.00 86.00 91 LEU A CA 1
ATOM 708 C C . LEU A 1 91 ? 32.430 -25.069 -8.132 1.00 86.00 91 LEU A C 1
ATOM 710 O O . LEU A 1 91 ? 31.464 -25.069 -7.382 1.00 86.00 91 LEU A O 1
ATOM 714 N N . GLY A 1 92 ? 33.670 -24.838 -7.699 1.00 89.75 92 GLY A N 1
ATOM 715 C CA . GLY A 1 92 ? 34.005 -24.521 -6.311 1.00 89.75 92 GLY A CA 1
ATOM 716 C C . GLY A 1 92 ? 33.452 -23.168 -5.864 1.00 89.75 92 GLY A C 1
ATOM 717 O O . GLY A 1 92 ? 32.871 -23.079 -4.789 1.00 89.75 92 GLY A O 1
ATOM 718 N N . VAL A 1 93 ? 33.558 -22.132 -6.703 1.00 82.06 93 VAL A N 1
ATOM 719 C CA . VAL A 1 93 ? 32.971 -20.808 -6.440 1.00 82.06 93 VAL A CA 1
ATOM 720 C C . VAL A 1 93 ? 31.447 -20.881 -6.460 1.00 82.06 93 VAL A C 1
ATOM 722 O O . VAL A 1 93 ? 30.820 -20.331 -5.567 1.00 82.06 93 VAL A O 1
ATOM 725 N N . LEU A 1 94 ? 30.838 -21.599 -7.408 1.00 78.69 94 LEU A N 1
ATOM 726 C CA . LEU A 1 94 ? 29.392 -21.838 -7.412 1.00 78.69 94 LEU A CA 1
ATOM 727 C C . LEU A 1 94 ? 28.954 -22.590 -6.156 1.00 78.69 94 LEU A C 1
ATOM 729 O O . LEU A 1 94 ? 28.012 -22.160 -5.507 1.00 78.69 94 LEU A O 1
ATOM 733 N N . ALA A 1 95 ? 29.648 -23.661 -5.769 1.00 82.25 95 ALA A N 1
ATOM 734 C CA . ALA A 1 95 ? 29.355 -24.394 -4.542 1.00 82.25 95 ALA A CA 1
ATOM 735 C C . ALA A 1 95 ? 29.523 -23.513 -3.299 1.00 82.25 95 ALA A C 1
ATOM 737 O O . ALA A 1 95 ? 28.713 -23.613 -2.387 1.00 82.25 95 ALA A O 1
ATOM 738 N N . PHE A 1 96 ? 30.520 -22.623 -3.272 1.00 83.19 96 PHE A N 1
ATOM 739 C CA . PHE A 1 96 ? 30.708 -21.657 -2.194 1.00 83.19 96 PHE A CA 1
ATOM 740 C C . PHE A 1 96 ? 29.607 -20.597 -2.173 1.00 83.19 96 PHE A C 1
ATOM 742 O O . PHE A 1 96 ? 29.094 -20.320 -1.102 1.00 83.19 96 PHE A O 1
ATOM 749 N N . VAL A 1 97 ? 29.193 -20.056 -3.324 1.00 75.06 97 VAL A N 1
ATOM 750 C CA . VAL A 1 97 ? 28.082 -19.096 -3.427 1.00 75.06 97 VAL A CA 1
ATOM 751 C C . VAL A 1 97 ? 26.771 -19.755 -3.015 1.00 75.06 97 VAL A C 1
ATOM 753 O O . VAL A 1 97 ? 26.052 -19.187 -2.206 1.00 75.06 97 VAL A O 1
ATOM 756 N N . PHE A 1 98 ? 26.490 -20.977 -3.474 1.00 73.38 98 PHE A N 1
ATOM 757 C CA . PHE A 1 98 ? 25.325 -21.749 -3.042 1.00 73.38 98 PHE A CA 1
ATOM 758 C C . PHE A 1 98 ? 25.400 -22.111 -1.558 1.00 73.38 98 PHE A C 1
ATOM 760 O O . PHE A 1 98 ? 24.396 -22.022 -0.869 1.00 73.38 98 PHE A O 1
ATOM 767 N N . ALA A 1 99 ? 26.566 -22.482 -1.027 1.00 76.38 99 ALA A N 1
ATOM 768 C CA . ALA A 1 99 ? 26.726 -22.760 0.397 1.00 76.38 99 ALA A CA 1
ATOM 769 C C . ALA A 1 99 ? 26.618 -21.483 1.242 1.00 76.38 99 ALA A C 1
ATOM 771 O O . ALA A 1 99 ? 26.023 -21.519 2.311 1.00 76.38 99 ALA A O 1
ATOM 772 N N . SER A 1 100 ? 27.136 -20.348 0.769 1.00 68.19 100 SER A N 1
ATOM 773 C CA . SER A 1 100 ? 27.028 -19.053 1.442 1.00 68.19 100 SER A CA 1
ATOM 774 C C . SER A 1 100 ? 25.618 -18.494 1.359 1.00 68.19 100 SER A C 1
ATOM 776 O O . SER A 1 100 ? 25.156 -17.907 2.326 1.00 68.19 100 SER A O 1
ATOM 778 N N . ASP A 1 101 ? 24.916 -18.735 0.251 1.00 54.28 101 ASP A N 1
ATOM 779 C CA . ASP A 1 101 ? 23.498 -18.441 0.102 1.00 54.28 101 ASP A CA 1
ATOM 780 C C . ASP A 1 101 ? 22.695 -19.346 1.032 1.00 54.28 101 ASP A C 1
ATOM 782 O O . ASP A 1 101 ? 21.861 -18.843 1.756 1.00 54.28 101 ASP A O 1
ATOM 786 N N . GLN A 1 102 ? 23.025 -20.636 1.170 1.00 63.41 102 GLN A N 1
ATOM 787 C CA . GLN A 1 102 ? 22.410 -21.531 2.160 1.00 63.41 102 GLN A CA 1
ATOM 788 C C . GLN A 1 102 ? 22.743 -21.147 3.614 1.00 63.41 102 GLN A C 1
ATOM 790 O O . GLN A 1 102 ? 21.898 -21.319 4.483 1.00 63.41 102 GLN A O 1
ATOM 795 N N . ILE A 1 103 ? 23.925 -20.594 3.908 1.00 61.69 103 ILE A N 1
ATOM 796 C CA . ILE A 1 103 ? 24.299 -20.098 5.246 1.00 61.69 103 ILE A CA 1
ATOM 797 C C . ILE A 1 103 ? 23.617 -18.757 5.541 1.00 61.69 103 ILE A C 1
ATOM 799 O O . ILE A 1 103 ? 23.077 -18.587 6.629 1.00 61.69 103 ILE A O 1
ATOM 803 N N . ALA A 1 104 ? 23.561 -17.831 4.582 1.00 54.06 104 ALA A N 1
ATOM 804 C CA . ALA A 1 104 ? 22.783 -16.598 4.683 1.00 54.06 104 ALA A CA 1
ATOM 805 C C . ALA A 1 104 ? 21.288 -16.914 4.797 1.00 54.06 104 ALA A C 1
ATOM 807 O O . ALA A 1 104 ? 20.600 -16.328 5.620 1.00 54.06 104 ALA A O 1
ATOM 808 N N . THR A 1 105 ? 20.815 -17.919 4.063 1.00 48.56 105 THR A N 1
ATOM 809 C CA . THR A 1 105 ? 19.479 -18.505 4.159 1.00 48.56 105 THR A CA 1
ATOM 810 C C . THR A 1 105 ? 19.282 -19.120 5.536 1.00 48.56 105 THR A C 1
ATOM 812 O O . THR A 1 105 ? 18.284 -18.809 6.145 1.00 48.56 105 THR A O 1
ATOM 815 N N . LEU A 1 106 ? 20.212 -19.879 6.119 1.00 51.06 106 LEU A N 1
ATOM 816 C CA . LEU A 1 106 ? 20.082 -20.428 7.480 1.00 51.06 106 LEU A CA 1
ATOM 817 C C . LEU A 1 106 ? 20.107 -19.350 8.576 1.00 51.06 106 LEU A C 1
ATOM 819 O O . LEU A 1 106 ? 19.404 -19.488 9.576 1.00 51.06 106 LEU A O 1
ATOM 823 N N . VAL A 1 107 ? 20.855 -18.262 8.379 1.00 56.34 107 VAL A N 1
ATOM 824 C CA . VAL A 1 107 ? 20.908 -17.117 9.302 1.00 56.34 107 VAL A CA 1
ATOM 825 C C . VAL A 1 107 ? 19.672 -16.206 9.150 1.00 56.34 107 VAL A C 1
ATOM 827 O O . VAL A 1 107 ? 19.166 -15.719 10.157 1.00 56.34 107 VAL A O 1
ATOM 830 N N . ASN A 1 108 ? 19.093 -16.061 7.948 1.00 45.91 108 ASN A N 1
ATOM 831 C CA . ASN A 1 108 ? 17.832 -15.329 7.702 1.00 45.91 108 ASN A CA 1
ATOM 832 C C . ASN A 1 108 ? 16.554 -16.189 7.847 1.00 45.91 108 ASN A C 1
ATOM 834 O O . ASN A 1 108 ? 15.462 -15.658 8.061 1.00 45.91 108 ASN A O 1
ATOM 838 N N . HIS A 1 109 ? 16.636 -17.519 7.758 1.00 45.66 109 HIS A N 1
ATOM 839 C CA . HIS A 1 109 ? 15.492 -18.448 7.837 1.00 45.66 109 HIS A CA 1
ATOM 840 C C . HIS A 1 109 ? 15.040 -18.740 9.268 1.00 45.66 109 HIS A C 1
ATOM 842 O O . HIS A 1 109 ? 14.040 -19.434 9.456 1.00 45.66 109 HIS A O 1
ATOM 848 N N . GLY A 1 110 ? 15.701 -18.167 10.276 1.00 41.06 110 GLY A N 1
ATOM 849 C CA . GLY A 1 110 ? 15.106 -18.038 11.604 1.00 41.06 110 GLY A CA 1
ATOM 850 C C . GLY A 1 110 ? 13.948 -17.031 11.643 1.00 41.06 110 GLY A C 1
ATOM 851 O O . GLY A 1 110 ? 13.083 -17.154 12.504 1.00 41.06 110 GLY A O 1
ATOM 852 N N . TRP A 1 111 ? 13.908 -16.059 10.718 1.00 49.75 111 TRP A N 1
ATOM 853 C CA . TRP A 1 111 ? 12.976 -14.922 10.773 1.00 49.75 111 TRP A CA 1
ATOM 854 C C . TRP A 1 111 ? 12.030 -14.806 9.561 1.00 49.75 111 TRP A C 1
ATOM 856 O O . TRP A 1 111 ? 10.916 -14.323 9.735 1.00 49.75 111 TRP A O 1
ATOM 866 N N . PHE A 1 112 ? 12.386 -15.321 8.374 1.00 45.41 112 PHE A N 1
ATOM 867 C CA . PHE A 1 112 ? 11.577 -15.150 7.148 1.00 45.41 112 PHE A CA 1
ATOM 868 C C . PHE A 1 112 ? 11.229 -16.450 6.398 1.00 45.41 112 PHE A C 1
ATOM 870 O O . PHE A 1 112 ? 11.222 -16.498 5.169 1.00 45.41 112 PHE A O 1
ATOM 877 N N . ARG A 1 113 ? 10.843 -17.526 7.099 1.00 43.22 113 ARG A N 1
ATOM 878 C CA . ARG A 1 113 ? 9.914 -18.476 6.459 1.00 43.22 113 ARG A CA 1
ATOM 879 C C . ARG A 1 113 ? 8.589 -17.740 6.322 1.00 43.22 113 ARG A C 1
ATOM 881 O O . ARG A 1 113 ? 7.975 -17.469 7.349 1.00 43.22 113 ARG A O 1
ATOM 888 N N . ALA A 1 114 ? 8.127 -17.472 5.098 1.00 44.59 114 ALA A N 1
ATOM 889 C CA . ALA A 1 114 ? 6.708 -17.222 4.868 1.00 44.59 114 ALA A CA 1
ATOM 890 C C . ALA A 1 114 ? 5.966 -18.403 5.519 1.00 44.59 114 ALA A C 1
ATOM 892 O O . ALA A 1 114 ? 6.108 -19.535 5.037 1.00 44.59 114 ALA A O 1
ATOM 893 N N . PRO A 1 115 ? 5.293 -18.212 6.671 1.00 48.59 115 PRO A N 1
ATOM 894 C CA . PRO A 1 115 ? 4.633 -19.317 7.334 1.00 48.59 115 PRO A CA 1
ATOM 895 C C . PRO A 1 115 ? 3.647 -19.879 6.320 1.00 48.59 115 PRO A C 1
ATOM 897 O O . PRO A 1 115 ? 2.916 -19.119 5.681 1.00 48.59 115 PRO A O 1
ATOM 900 N N . SER A 1 116 ? 3.648 -21.201 6.129 1.00 48.28 116 SER A N 1
ATOM 901 C CA . SER A 1 116 ? 2.577 -21.853 5.381 1.00 48.28 116 SER A CA 1
ATOM 902 C C . SER A 1 116 ? 1.267 -21.275 5.910 1.00 48.28 116 SER A C 1
ATOM 904 O O . SER A 1 116 ? 1.053 -21.338 7.124 1.00 48.28 116 SER A O 1
ATOM 906 N N . LEU A 1 117 ? 0.447 -20.675 5.041 1.00 54.84 117 LEU A N 1
ATOM 907 C CA . LEU A 1 117 ? -0.772 -19.943 5.419 1.00 54.84 117 LEU A CA 1
ATOM 908 C C . LEU A 1 117 ? -1.634 -20.717 6.440 1.00 54.84 117 LEU A C 1
ATOM 910 O O . LEU A 1 117 ? -2.259 -20.119 7.308 1.00 54.84 117 LEU A O 1
ATOM 914 N N . ALA A 1 118 ? -1.577 -22.052 6.393 1.00 51.19 118 ALA A N 1
ATOM 915 C CA . ALA A 1 118 ? -2.261 -22.976 7.292 1.00 51.19 118 ALA A CA 1
ATOM 916 C C . ALA A 1 118 ? -1.735 -23.024 8.746 1.00 51.19 118 ALA A C 1
ATOM 918 O O . ALA A 1 118 ? -2.522 -23.208 9.666 1.00 51.19 118 ALA A O 1
ATOM 919 N N . ALA A 1 119 ? -0.430 -22.862 8.989 1.00 52.28 119 ALA A N 1
ATOM 920 C CA . ALA A 1 119 ? 0.165 -23.058 10.322 1.00 52.28 119 ALA A CA 1
ATOM 921 C C . ALA A 1 119 ? 0.190 -21.778 11.176 1.00 52.28 119 ALA A C 1
ATOM 923 O O . ALA A 1 119 ? 0.356 -21.838 12.391 1.00 52.28 119 ALA A O 1
ATOM 924 N N . GLY A 1 120 ? 0.053 -20.605 10.547 1.00 49.38 120 GLY A N 1
ATOM 925 C CA . GLY A 1 120 ? 0.096 -19.316 11.239 1.00 49.38 120 GLY A CA 1
ATOM 926 C C . GLY A 1 120 ? -1.252 -18.773 11.699 1.00 49.38 120 GLY A C 1
ATOM 927 O O . GLY A 1 120 ? -1.278 -17.975 12.631 1.00 49.38 120 GLY A O 1
ATOM 928 N N . ALA A 1 121 ? -2.346 -19.198 11.064 1.00 53.38 121 ALA A N 1
ATOM 929 C CA . ALA A 1 121 ? -3.672 -18.615 11.256 1.00 53.38 121 ALA A CA 1
ATOM 930 C C . ALA A 1 121 ? -4.414 -19.115 12.511 1.00 53.38 121 ALA A C 1
ATOM 932 O O . ALA A 1 121 ? -5.368 -18.473 12.935 1.00 53.38 121 ALA A O 1
ATOM 933 N N . LEU A 1 122 ? -3.997 -20.232 13.118 1.00 54.94 122 LEU A N 1
ATOM 934 C CA . LEU A 1 122 ? -4.831 -20.948 14.093 1.00 54.94 122 LEU A CA 1
ATOM 935 C C . LEU A 1 122 ? -4.478 -20.725 15.573 1.00 54.94 122 LEU A C 1
ATOM 937 O O . LEU A 1 122 ? -5.273 -21.116 16.420 1.00 54.94 122 LEU A O 1
ATOM 941 N N . ASP A 1 123 ? -3.347 -20.091 15.906 1.00 51.06 123 ASP A N 1
ATOM 942 C CA . ASP A 1 123 ? -2.803 -20.138 17.282 1.00 51.06 123 ASP A CA 1
ATOM 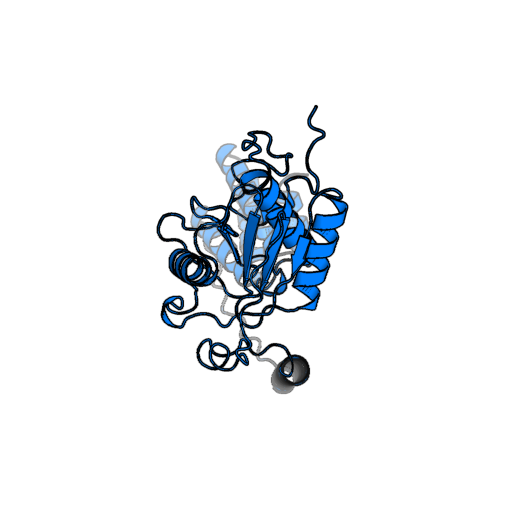943 C C . ASP A 1 123 ? -2.742 -18.779 18.013 1.00 51.06 123 ASP A C 1
ATOM 945 O O . ASP A 1 123 ? -1.975 -18.572 18.957 1.00 51.06 123 ASP A O 1
ATOM 949 N N . ALA A 1 124 ? -3.564 -17.811 17.598 1.00 56.78 124 ALA A N 1
ATOM 950 C CA . ALA A 1 124 ? -3.717 -16.565 18.344 1.00 56.78 124 ALA A CA 1
ATOM 951 C C . ALA A 1 124 ? -4.576 -16.817 19.594 1.00 56.78 124 ALA A C 1
ATOM 953 O O . ALA A 1 124 ? -5.785 -17.040 19.497 1.00 56.78 124 ALA A O 1
ATOM 954 N N . ARG A 1 125 ? -3.959 -16.756 20.785 1.00 52.38 125 ARG A N 1
ATOM 955 C CA . ARG A 1 125 ? -4.657 -16.838 22.081 1.00 52.38 125 ARG A CA 1
ATOM 956 C C . ARG A 1 125 ? -5.836 -15.861 22.089 1.00 52.38 125 ARG A C 1
ATOM 958 O O . ARG A 1 125 ? -5.625 -14.647 22.092 1.00 52.38 125 ARG A O 1
ATOM 965 N N . GLN A 1 126 ? -7.063 -16.374 22.104 1.00 52.53 126 GLN A N 1
ATOM 966 C CA . GLN A 1 126 ? -8.283 -15.571 22.129 1.00 52.53 126 GLN A CA 1
ATOM 967 C C . GLN A 1 126 ? -8.528 -15.059 23.554 1.00 52.53 126 GLN A C 1
ATOM 969 O O . GLN A 1 126 ? -8.972 -15.796 24.425 1.00 52.53 126 GLN A O 1
ATOM 974 N N . GLY A 1 127 ? -8.198 -13.794 23.815 1.00 54.50 127 GLY A N 1
ATOM 975 C CA . GLY A 1 127 ? -8.822 -13.058 24.918 1.00 54.50 127 GLY A CA 1
ATOM 976 C C . GLY A 1 127 ? -10.084 -12.347 24.419 1.00 54.50 127 GLY A C 1
ATOM 977 O O . GLY A 1 127 ? -10.222 -12.177 23.202 1.00 54.50 127 GLY A O 1
ATOM 978 N N . PRO A 1 128 ? -10.986 -11.916 25.320 1.00 56.34 128 PRO A N 1
ATOM 979 C CA . PRO A 1 128 ? -12.154 -11.130 24.935 1.00 56.34 128 PRO A CA 1
ATOM 980 C C . PRO A 1 128 ? -11.721 -9.930 24.087 1.00 56.34 128 PRO A C 1
ATOM 982 O O . PRO A 1 128 ? -10.694 -9.298 24.353 1.00 56.34 128 PRO A O 1
ATOM 985 N N . ALA A 1 129 ? -12.472 -9.666 23.018 1.00 62.84 129 ALA A N 1
ATOM 986 C CA . ALA A 1 129 ? -12.222 -8.530 22.148 1.00 62.84 129 ALA A CA 1
ATOM 987 C C . ALA A 1 129 ? -12.360 -7.246 22.969 1.00 62.84 129 ALA A C 1
ATOM 989 O O . ALA A 1 129 ? -13.425 -6.978 23.520 1.00 62.84 129 ALA A O 1
ATOM 990 N N . SER A 1 130 ? -11.302 -6.444 23.048 1.00 70.38 130 SER A N 1
ATOM 991 C CA . SER A 1 130 ? -11.437 -5.060 23.482 1.00 70.38 130 SER A CA 1
ATOM 992 C C . SER A 1 130 ? -12.217 -4.324 22.397 1.00 70.38 130 SER A C 1
ATOM 994 O O . SER A 1 130 ? -11.674 -3.985 21.345 1.00 70.38 130 SER A O 1
ATOM 996 N N . HIS A 1 131 ? -13.517 -4.143 22.622 1.00 75.00 131 HIS A N 1
ATOM 997 C CA . HIS A 1 131 ? -14.32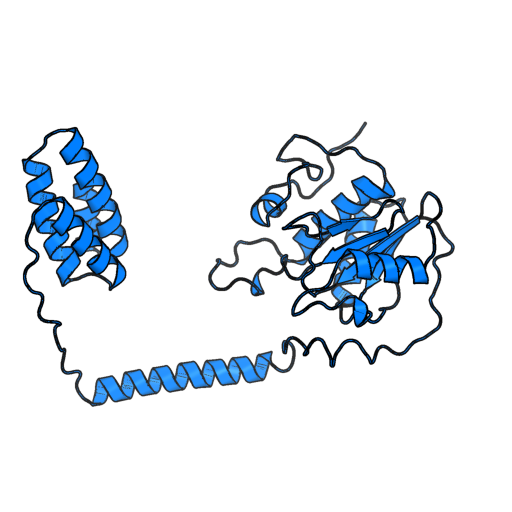4 -3.270 21.787 1.00 75.00 131 HIS A CA 1
ATOM 998 C C . HIS A 1 131 ? -13.909 -1.831 22.084 1.00 75.00 131 HIS A C 1
ATOM 1000 O O . HIS A 1 131 ? -13.958 -1.415 23.241 1.00 75.00 131 HIS A O 1
ATOM 1006 N N . PRO A 1 132 ? -13.464 -1.064 21.081 1.00 80.69 132 PRO A N 1
ATOM 1007 C CA . PRO A 1 132 ? -13.240 0.352 21.294 1.00 80.69 132 PRO A CA 1
ATOM 1008 C C . PRO A 1 132 ? -14.577 1.024 21.613 1.00 80.69 132 PRO A C 1
ATOM 1010 O O . PRO A 1 132 ? -15.516 0.919 20.830 1.00 80.69 132 PRO A O 1
ATOM 1013 N N . GLU A 1 133 ? -14.677 1.695 22.758 1.00 78.62 133 GLU A N 1
ATOM 1014 C CA . GLU A 1 133 ? -15.892 2.424 23.159 1.00 78.62 133 GLU A CA 1
ATOM 1015 C C . GLU A 1 133 ? -15.870 3.890 22.710 1.00 78.62 133 GLU A C 1
ATOM 1017 O O . GLU A 1 133 ? -16.913 4.525 22.579 1.00 78.62 133 GLU A O 1
ATOM 1022 N N . GLU A 1 134 ? -14.698 4.407 22.355 1.00 87.81 134 GLU A N 1
ATOM 1023 C CA . GLU A 1 134 ? -14.494 5.813 22.014 1.00 87.81 134 GLU A CA 1
ATOM 1024 C C . GLU A 1 134 ? -14.500 6.076 20.494 1.00 87.81 134 GLU A C 1
ATOM 1026 O O . GLU A 1 134 ? -14.577 5.155 19.669 1.00 87.81 134 GLU A O 1
ATOM 1031 N N . LEU A 1 135 ? -14.483 7.361 20.131 1.00 93.25 135 LEU A N 1
ATOM 1032 C CA . LEU A 1 135 ? -14.310 7.838 18.758 1.00 93.25 135 LEU A CA 1
ATOM 1033 C C . LEU A 1 135 ? -12.821 7.826 18.396 1.00 93.25 135 LEU A C 1
ATOM 1035 O O . LEU A 1 135 ? -11.975 8.140 19.234 1.00 93.25 135 LEU A O 1
ATOM 1039 N N . GLY A 1 136 ? -12.496 7.478 17.153 1.00 96.19 136 GLY A N 1
ATOM 1040 C CA . GLY A 1 136 ? -11.117 7.425 16.676 1.00 96.19 136 GLY A CA 1
ATOM 1041 C C . GLY A 1 136 ? -10.863 6.406 15.570 1.00 96.19 136 GLY A C 1
ATOM 1042 O O . GLY A 1 136 ? -11.780 5.791 15.016 1.00 96.19 136 GLY A O 1
ATOM 1043 N N . ILE A 1 137 ? -9.579 6.235 15.263 1.00 97.25 137 ILE A N 1
ATOM 1044 C CA . ILE A 1 137 ? -9.052 5.291 14.279 1.00 97.25 137 ILE A CA 1
ATOM 1045 C C . ILE A 1 137 ? -8.361 4.150 15.025 1.00 97.25 137 ILE A C 1
ATOM 1047 O O . ILE A 1 137 ? -7.430 4.358 15.804 1.00 97.25 137 ILE A O 1
ATOM 1051 N N . TYR A 1 138 ? -8.792 2.926 14.764 1.00 97.62 138 TYR A N 1
ATOM 1052 C CA . TYR A 1 138 ? -8.276 1.740 15.429 1.00 97.62 138 TYR A CA 1
ATOM 1053 C C . TYR A 1 138 ? -7.586 0.835 14.417 1.00 97.62 138 TYR A C 1
ATOM 1055 O O . TYR A 1 138 ? -8.211 0.360 13.468 1.00 97.62 138 TYR A O 1
ATOM 1063 N N . LEU A 1 139 ? -6.293 0.597 14.618 1.00 97.88 139 LEU A N 1
ATOM 1064 C CA . LEU A 1 139 ? -5.506 -0.302 13.783 1.00 97.88 139 LEU A CA 1
ATOM 1065 C C . LEU A 1 139 ? -5.639 -1.714 14.344 1.00 97.88 139 LEU A C 1
ATOM 1067 O O . LEU A 1 139 ? -5.292 -1.957 15.494 1.00 97.88 139 LEU A O 1
ATOM 1071 N N . GLN A 1 140 ? -6.157 -2.637 13.546 1.00 97.56 140 GLN A N 1
ATOM 1072 C CA . GLN A 1 140 ? -6.416 -4.019 13.922 1.00 97.56 140 GLN A CA 1
ATOM 1073 C C . GLN A 1 140 ? -5.424 -4.944 13.201 1.00 97.56 140 GLN A C 1
ATOM 1075 O O . GLN A 1 140 ? -5.658 -5.287 12.043 1.00 97.56 140 GLN A O 1
ATOM 1080 N N . PRO A 1 141 ? -4.335 -5.387 13.851 1.00 97.81 141 PRO A N 1
ATOM 1081 C CA . PRO A 1 141 ? -3.436 -6.388 13.281 1.00 97.81 141 PRO A CA 1
ATOM 1082 C C . PRO A 1 141 ? -4.200 -7.687 12.971 1.00 97.81 141 PRO A C 1
ATOM 1084 O O . PRO A 1 141 ? -4.947 -8.190 13.819 1.00 97.81 141 PRO A O 1
ATOM 1087 N N . LEU A 1 142 ? -4.051 -8.207 11.752 1.00 96.81 142 LEU A N 1
ATOM 1088 C CA . LEU A 1 142 ? -4.687 -9.428 11.259 1.00 96.81 142 LEU A CA 1
ATOM 1089 C C . LEU A 1 142 ? -3.634 -10.483 10.919 1.00 96.81 142 LEU A C 1
ATOM 1091 O O . LEU A 1 142 ? -2.776 -10.280 10.054 1.00 96.81 142 LEU A O 1
ATOM 1095 N N . GLY A 1 143 ? -3.744 -11.642 11.568 1.00 94.38 143 GLY A N 1
ATOM 1096 C CA . GLY A 1 143 ? -2.713 -12.673 11.530 1.00 94.38 143 GLY A CA 1
ATOM 1097 C C . GLY A 1 143 ? -1.418 -12.129 12.127 1.00 94.38 143 GLY A C 1
ATOM 1098 O O . GLY A 1 143 ? -1.454 -11.214 12.932 1.00 94.38 143 GLY A O 1
ATOM 1099 N N . ARG A 1 144 ? -0.266 -12.630 11.684 1.00 92.75 144 ARG A N 1
ATOM 1100 C CA . ARG A 1 144 ? 1.048 -12.301 12.266 1.00 92.75 144 ARG A CA 1
ATOM 1101 C C . ARG A 1 144 ? 1.599 -10.939 11.819 1.00 92.75 144 ARG A C 1
ATOM 1103 O O . ARG A 1 144 ? 2.730 -10.855 11.344 1.00 92.75 144 ARG A O 1
ATOM 1110 N N . PHE A 1 145 ? 0.791 -9.887 11.886 1.00 94.56 145 PHE A N 1
ATOM 1111 C CA . PHE A 1 145 ? 1.235 -8.545 11.525 1.00 94.56 145 PHE A CA 1
ATOM 1112 C C . PHE A 1 145 ? 2.164 -7.982 12.619 1.00 94.56 145 PHE A C 1
ATOM 1114 O O . PHE A 1 145 ? 1.790 -8.030 13.791 1.00 94.56 145 PHE A O 1
ATOM 1121 N N . PRO A 1 146 ? 3.359 -7.444 12.295 1.00 94.12 146 PRO A N 1
ATOM 1122 C CA . PRO A 1 146 ? 4.345 -7.083 13.307 1.00 94.12 146 PRO A CA 1
ATOM 1123 C C . PRO A 1 146 ? 3.813 -5.959 14.209 1.00 94.12 146 PRO A C 1
ATOM 1125 O O . PRO A 1 146 ? 3.487 -4.880 13.702 1.00 94.12 146 PRO A O 1
ATOM 1128 N N . PRO A 1 147 ? 3.746 -6.152 15.539 1.00 92.56 147 PRO A N 1
ATOM 1129 C CA . PRO A 1 147 ? 3.165 -5.153 16.430 1.00 92.56 147 PRO A CA 1
ATOM 1130 C C . PRO A 1 147 ? 3.951 -3.838 16.398 1.00 92.56 147 PRO A C 1
ATOM 1132 O O . PRO A 1 147 ? 3.356 -2.768 16.430 1.00 92.56 147 PRO A O 1
ATOM 1135 N N . GLN A 1 148 ? 5.277 -3.890 16.232 1.00 95.06 148 GLN A N 1
ATOM 1136 C CA . GLN A 1 148 ? 6.110 -2.689 16.129 1.00 95.06 148 GLN A CA 1
ATOM 1137 C C . GLN A 1 148 ? 5.773 -1.859 14.884 1.00 95.06 148 GLN A C 1
ATOM 1139 O O . GLN A 1 148 ? 5.769 -0.635 14.959 1.00 95.06 148 GLN A O 1
ATOM 1144 N N . LEU A 1 149 ? 5.463 -2.509 13.757 1.00 95.25 149 LEU A N 1
ATOM 1145 C CA . LEU A 1 149 ? 5.058 -1.824 12.527 1.00 95.25 149 LEU A CA 1
ATOM 1146 C C . LEU A 1 149 ? 3.697 -1.136 12.708 1.00 95.25 149 LEU A C 1
ATOM 1148 O O . LEU A 1 149 ? 3.533 0.020 12.323 1.00 95.25 149 LEU A O 1
ATOM 1152 N N . ALA A 1 150 ? 2.742 -1.811 13.357 1.00 96.81 150 ALA A N 1
ATOM 1153 C CA . ALA A 1 150 ? 1.436 -1.229 13.669 1.00 96.81 150 ALA A CA 1
ATOM 1154 C C . ALA A 1 150 ? 1.548 -0.019 14.615 1.00 96.81 150 ALA A C 1
ATOM 1156 O O . ALA A 1 150 ? 0.882 0.992 14.398 1.00 96.81 150 ALA A O 1
ATOM 1157 N N . GLU A 1 151 ? 2.407 -0.088 15.636 1.00 97.38 151 GLU A N 1
ATOM 1158 C CA . GLU A 1 151 ? 2.620 1.014 16.585 1.00 97.38 151 GLU A CA 1
ATOM 1159 C C . GLU A 1 151 ? 3.325 2.220 15.949 1.00 97.38 151 GLU A C 1
ATOM 1161 O O . GLU A 1 151 ? 2.950 3.368 16.213 1.00 97.38 151 GLU A O 1
ATOM 1166 N N . ARG A 1 152 ? 4.305 1.991 15.063 1.00 96.62 152 ARG A N 1
ATOM 1167 C CA . ARG A 1 152 ? 4.923 3.075 14.279 1.00 96.62 152 ARG A CA 1
ATOM 1168 C C . ARG A 1 152 ? 3.894 3.758 13.382 1.00 96.62 152 ARG A C 1
ATOM 1170 O O . ARG A 1 152 ? 3.787 4.982 13.413 1.00 96.62 152 ARG A O 1
ATOM 1177 N N . ALA A 1 153 ? 3.074 2.980 12.678 1.00 96.69 153 ALA A N 1
ATOM 1178 C CA . ALA A 1 153 ? 1.983 3.502 11.862 1.00 96.69 153 ALA A CA 1
ATOM 1179 C C . ALA A 1 153 ? 0.953 4.301 12.686 1.00 96.69 153 ALA A C 1
ATOM 1181 O O . ALA A 1 153 ? 0.559 5.400 12.297 1.00 96.69 153 ALA A O 1
ATOM 1182 N N . ALA A 1 154 ? 0.549 3.801 13.859 1.00 97.75 154 ALA A N 1
ATOM 1183 C CA . ALA A 1 154 ? -0.325 4.543 14.768 1.00 97.75 154 ALA A CA 1
ATOM 1184 C C . ALA A 1 154 ? 0.313 5.856 15.239 1.00 97.75 154 ALA A C 1
ATOM 1186 O O . ALA A 1 154 ? -0.374 6.870 15.334 1.00 97.75 154 ALA A O 1
ATOM 1187 N N . THR A 1 155 ? 1.615 5.852 15.528 1.00 97.44 155 THR A N 1
ATOM 1188 C CA . THR A 1 155 ? 2.354 7.053 15.938 1.00 97.44 155 THR A CA 1
ATOM 1189 C C . THR A 1 155 ? 2.379 8.094 14.821 1.00 97.44 155 THR A C 1
ATOM 1191 O O . THR A 1 155 ? 2.059 9.254 15.078 1.00 97.44 155 THR A O 1
ATOM 1194 N N . ALA A 1 156 ? 2.663 7.687 13.582 1.00 96.00 156 ALA A N 1
ATOM 1195 C CA . ALA A 1 156 ? 2.634 8.580 12.426 1.00 96.00 156 ALA A CA 1
ATOM 1196 C C . ALA A 1 156 ? 1.242 9.206 12.217 1.00 96.00 156 ALA A C 1
ATOM 1198 O O . ALA A 1 156 ? 1.118 10.424 12.073 1.00 96.00 156 ALA A O 1
ATOM 1199 N N . LEU A 1 157 ? 0.172 8.410 12.330 1.00 96.69 157 LEU A N 1
ATOM 1200 C CA . LEU A 1 157 ? -1.201 8.919 12.264 1.00 96.69 157 LEU A CA 1
ATOM 1201 C C . LEU A 1 157 ? -1.535 9.904 13.396 1.00 96.69 157 LEU A C 1
ATOM 1203 O O . LEU A 1 157 ? -2.230 10.881 13.139 1.00 96.69 157 LEU A O 1
ATOM 1207 N N . LYS A 1 158 ? -1.047 9.694 14.628 1.00 97.00 158 LYS A N 1
ATOM 1208 C CA . LYS A 1 158 ? -1.245 10.651 15.740 1.00 97.00 158 LYS A CA 1
ATOM 1209 C C . LYS A 1 158 ? -0.580 11.992 15.461 1.00 97.00 158 LYS A C 1
ATOM 1211 O O . LYS A 1 158 ? -1.153 13.023 15.784 1.00 97.00 158 LYS A O 1
ATOM 1216 N N . VAL A 1 159 ? 0.616 11.979 14.870 1.00 95.94 159 VAL A N 1
ATOM 1217 C CA . VAL A 1 159 ? 1.323 13.211 14.489 1.00 95.94 159 VAL A CA 1
ATOM 1218 C C . VAL A 1 159 ? 0.539 13.961 13.412 1.00 95.94 159 VAL A C 1
ATOM 1220 O O . VAL A 1 159 ? 0.355 15.169 13.521 1.00 95.94 159 VAL A O 1
ATOM 1223 N N . ARG A 1 160 ? 0.026 13.242 12.407 1.00 94.25 160 ARG A N 1
ATOM 1224 C CA . ARG A 1 160 ? -0.763 13.818 11.305 1.00 94.25 160 ARG A CA 1
ATOM 1225 C C . ARG A 1 160 ? -2.146 14.306 11.748 1.00 94.25 160 ARG A C 1
ATOM 1227 O O . ARG A 1 160 ? -2.644 15.301 11.232 1.00 94.25 160 ARG A O 1
ATOM 1234 N N . PHE A 1 161 ? -2.764 13.617 12.706 1.00 95.19 161 PHE A N 1
ATOM 1235 C CA . PHE A 1 161 ? -4.119 13.886 13.188 1.00 95.19 161 PHE A CA 1
ATOM 1236 C C . PHE A 1 161 ? -4.145 14.022 14.722 1.00 95.19 161 PHE A C 1
ATOM 1238 O O . PHE A 1 161 ? -4.727 13.177 15.405 1.00 95.19 161 PHE A O 1
ATOM 1245 N N . PRO A 1 162 ? -3.558 15.091 15.292 1.00 95.44 162 PRO A N 1
ATOM 1246 C CA . PRO A 1 162 ? -3.319 15.208 16.737 1.00 95.44 162 PRO A CA 1
ATOM 1247 C C . PRO A 1 162 ? -4.594 15.256 17.590 1.00 95.44 162 PRO A C 1
ATOM 1249 O O . PRO A 1 162 ? -4.562 14.931 18.773 1.00 95.44 162 PRO A O 1
ATOM 1252 N N . THR A 1 163 ? -5.728 15.639 17.002 1.00 94.69 163 THR A N 1
ATOM 1253 C CA . THR A 1 163 ? -7.040 15.670 17.670 1.00 94.69 163 THR A CA 1
ATOM 1254 C C . THR A 1 163 ? -7.795 14.343 17.581 1.00 94.69 163 THR A C 1
ATOM 1256 O O . THR A 1 163 ? -8.854 14.195 18.188 1.00 94.69 163 THR A O 1
ATOM 1259 N N . THR A 1 164 ? -7.284 13.375 16.817 1.00 95.50 164 THR A N 1
ATOM 1260 C CA . THR A 1 164 ? -7.933 12.083 16.596 1.00 95.50 164 THR A CA 1
ATOM 1261 C C . THR A 1 164 ? -7.261 11.014 17.440 1.00 95.50 164 THR A C 1
ATOM 1263 O O . THR A 1 164 ? -6.049 10.813 17.382 1.00 95.50 164 THR A O 1
ATOM 1266 N N . ARG A 1 165 ? -8.057 10.271 18.213 1.00 96.75 165 ARG A N 1
ATOM 1267 C CA . ARG A 1 165 ? -7.549 9.107 18.936 1.00 96.75 165 ARG A CA 1
ATOM 1268 C C . ARG A 1 165 ? -7.134 8.038 17.930 1.00 96.75 165 ARG A C 1
ATOM 1270 O O . ARG A 1 165 ? -7.942 7.615 17.107 1.00 96.75 165 ARG A O 1
ATOM 1277 N N . VAL A 1 166 ? -5.892 7.573 18.035 1.00 97.25 166 VAL A N 1
ATOM 1278 C CA . VAL A 1 166 ? -5.385 6.440 17.254 1.00 97.25 166 VAL A CA 1
ATOM 1279 C C . VAL A 1 166 ? -4.869 5.368 18.202 1.00 97.25 166 VAL A C 1
ATOM 1281 O O . VAL A 1 166 ? -4.067 5.658 19.093 1.00 97.25 166 VAL A O 1
ATOM 1284 N N . GLN A 1 167 ? -5.323 4.130 18.031 1.00 97.31 167 GLN A N 1
ATOM 1285 C CA . GLN A 1 167 ? -4.947 3.026 18.912 1.00 97.31 167 GLN A CA 1
ATOM 1286 C C . GLN A 1 167 ? -4.744 1.731 18.128 1.00 97.31 167 GLN A C 1
ATOM 1288 O O . GLN A 1 167 ? -5.562 1.378 17.282 1.00 97.31 167 GLN A O 1
ATOM 1293 N N . VAL A 1 168 ? -3.678 0.998 18.447 1.00 97.31 168 VAL A N 1
ATOM 1294 C CA . VAL A 1 168 ? -3.487 -0.374 17.971 1.00 97.31 168 VAL A CA 1
ATOM 1295 C C . VAL A 1 168 ? -4.276 -1.322 18.874 1.00 97.31 168 VAL A C 1
ATOM 1297 O O . VAL A 1 168 ? -4.207 -1.251 20.103 1.00 97.31 168 VAL A O 1
ATOM 1300 N N . LEU A 1 169 ? -5.082 -2.181 18.262 1.00 96.19 169 LEU A N 1
ATOM 1301 C CA . LEU A 1 169 ? -5.850 -3.222 18.930 1.00 96.19 169 LEU A CA 1
ATOM 1302 C C . LEU A 1 169 ? -5.035 -4.515 19.028 1.00 96.19 169 LEU A C 1
ATOM 1304 O O . LEU A 1 169 ? -4.021 -4.705 18.358 1.00 96.19 169 LEU A O 1
ATOM 1308 N N . ARG A 1 170 ? -5.509 -5.443 19.860 1.00 94.19 170 ARG A N 1
ATOM 1309 C CA . ARG A 1 170 ? -4.915 -6.778 19.964 1.00 94.19 170 ARG A CA 1
ATOM 1310 C C . ARG A 1 170 ? -5.056 -7.524 18.642 1.00 94.19 170 ARG A C 1
ATOM 1312 O O . ARG A 1 170 ? -6.142 -7.531 18.077 1.00 94.19 170 ARG A O 1
ATOM 1319 N N . GLU A 1 171 ? -3.999 -8.213 18.222 1.00 94.88 171 GLU A N 1
ATOM 1320 C CA . GLU A 1 171 ? -3.994 -9.084 17.044 1.00 94.88 171 GLU A CA 1
ATOM 1321 C C . GLU A 1 171 ? -5.186 -10.056 17.009 1.00 94.88 171 GLU A C 1
ATOM 1323 O O . GLU A 1 171 ? -5.580 -10.633 18.028 1.00 94.88 171 GLU A O 1
ATOM 1328 N N . VAL A 1 172 ? -5.751 -10.235 15.813 1.00 94.25 172 VAL A N 1
ATOM 1329 C CA . VAL A 1 172 ? -6.855 -11.157 15.537 1.00 94.25 172 VAL A CA 1
ATOM 1330 C C . VAL A 1 172 ? -6.412 -12.167 14.473 1.00 94.25 172 VAL A C 1
ATOM 1332 O O . VAL A 1 172 ? -5.876 -11.756 13.443 1.00 94.25 172 VAL A O 1
ATOM 1335 N N . PRO A 1 173 ? -6.639 -13.479 14.677 1.00 95.75 173 PRO A N 1
ATOM 1336 C CA . PRO A 1 173 ? -6.305 -14.489 13.676 1.00 95.75 173 PRO A CA 1
ATOM 1337 C C . PRO A 1 173 ? -7.130 -14.288 12.404 1.00 95.75 173 PRO A C 1
ATOM 1339 O O . PRO A 1 173 ? -8.266 -13.829 12.466 1.00 95.75 173 PRO A O 1
ATOM 1342 N N . ILE A 1 174 ? -6.579 -14.649 11.248 1.00 95.94 174 ILE A N 1
ATOM 1343 C CA . ILE A 1 174 ? -7.305 -14.576 9.973 1.00 95.94 174 ILE A CA 1
ATOM 1344 C C . ILE A 1 174 ? -8.196 -15.807 9.838 1.00 95.94 174 ILE A C 1
ATOM 1346 O O . ILE A 1 174 ? -7.725 -16.930 10.011 1.00 95.94 174 ILE A O 1
ATOM 1350 N N . ASP A 1 175 ? -9.471 -15.597 9.514 1.00 95.38 175 ASP A N 1
ATOM 1351 C CA . ASP A 1 175 ? -10.409 -16.687 9.260 1.00 95.38 175 ASP A CA 1
ATOM 1352 C C . ASP A 1 175 ? -9.963 -17.499 8.032 1.00 95.38 175 ASP A C 1
ATOM 1354 O O . ASP A 1 175 ? -9.637 -16.941 6.980 1.00 95.38 175 ASP A O 1
ATOM 1358 N N . ALA A 1 176 ? -9.968 -18.829 8.144 1.00 94.62 176 ALA A N 1
ATOM 1359 C CA . ALA A 1 176 ? -9.591 -19.721 7.051 1.00 94.62 176 ALA A CA 1
ATOM 1360 C C . ALA A 1 176 ? -10.446 -19.502 5.787 1.00 94.62 176 ALA A C 1
ATOM 1362 O O . ALA A 1 176 ? -9.948 -19.662 4.675 1.00 94.62 176 ALA A O 1
ATOM 1363 N N . SER A 1 177 ? -11.702 -19.071 5.939 1.00 94.94 177 SER A N 1
ATOM 1364 C CA . SER A 1 177 ? -12.597 -18.721 4.828 1.00 94.94 177 SER A CA 1
ATOM 1365 C C . SER A 1 177 ? -12.150 -17.488 4.035 1.00 94.94 177 SER A C 1
ATOM 1367 O O . SER A 1 177 ? -12.605 -17.291 2.906 1.00 94.94 177 SER A O 1
ATOM 1369 N N . ALA A 1 178 ? -11.260 -16.660 4.592 1.00 95.31 178 ALA A N 1
ATOM 1370 C CA . ALA A 1 178 ? -10.658 -15.543 3.878 1.00 95.31 178 ALA A CA 1
ATOM 1371 C C . ALA A 1 178 ? -9.481 -15.967 2.993 1.00 95.31 178 ALA A C 1
ATOM 1373 O O . ALA A 1 178 ? -9.077 -15.196 2.124 1.00 95.31 178 ALA A O 1
ATOM 1374 N N . VAL A 1 179 ? -8.939 -17.173 3.168 1.00 94.69 179 VAL A N 1
ATOM 1375 C CA . VAL A 1 179 ? -7.782 -17.659 2.410 1.00 94.69 179 VAL A CA 1
ATOM 1376 C C . VAL A 1 179 ? -8.234 -18.256 1.076 1.00 94.69 179 VAL A C 1
ATOM 1378 O O . VAL A 1 179 ? -9.035 -19.186 1.033 1.00 94.69 179 VAL A O 1
ATOM 1381 N N . PHE A 1 180 ? -7.686 -17.753 -0.031 1.00 91.25 180 PHE A N 1
ATOM 1382 C CA . PHE A 1 180 ? -7.916 -18.281 -1.374 1.00 91.25 180 PHE A CA 1
ATOM 1383 C C . PHE A 1 180 ? -6.583 -18.471 -2.110 1.00 91.25 180 PHE A C 1
ATOM 1385 O O . PHE A 1 180 ? -5.982 -17.532 -2.637 1.00 91.25 180 PHE A O 1
ATOM 1392 N N . GLY A 1 181 ? -6.096 -19.714 -2.140 1.00 90.62 181 GLY A N 1
ATOM 1393 C CA . GLY A 1 181 ? -4.788 -20.039 -2.709 1.00 90.62 181 GLY A CA 1
ATOM 1394 C C . GLY A 1 181 ? -3.653 -19.408 -1.899 1.00 90.62 181 GLY A C 1
ATOM 1395 O O . GLY A 1 181 ? -3.430 -19.779 -0.751 1.00 90.62 181 GLY A O 1
ATOM 1396 N N . ARG A 1 182 ? -2.922 -18.465 -2.508 1.00 90.38 182 ARG A N 1
ATOM 1397 C CA . ARG A 1 182 ? -1.800 -17.740 -1.875 1.00 90.38 182 ARG A CA 1
ATOM 1398 C C . ARG A 1 182 ? -2.157 -16.316 -1.433 1.00 90.38 182 ARG A C 1
ATOM 1400 O O . ARG A 1 182 ? -1.271 -15.581 -1.013 1.00 90.38 182 ARG A O 1
ATOM 1407 N N . GLN A 1 183 ? -3.421 -15.926 -1.567 1.00 92.75 183 GLN A N 1
ATOM 1408 C CA . GLN A 1 183 ? -3.908 -14.579 -1.282 1.00 92.75 183 GLN A CA 1
ATOM 1409 C C . GLN A 1 183 ? -5.096 -14.634 -0.323 1.00 92.75 183 GLN A C 1
ATOM 1411 O O . GLN A 1 183 ? -5.767 -15.659 -0.187 1.00 92.75 183 GLN A O 1
ATOM 1416 N N . LEU A 1 184 ? -5.377 -13.508 0.317 1.00 94.50 184 LEU A N 1
ATOM 1417 C CA . LEU A 1 184 ? -6.593 -13.287 1.082 1.00 94.50 184 LEU A CA 1
ATOM 1418 C C . LEU A 1 184 ? -7.675 -12.658 0.206 1.00 94.50 184 LEU A C 1
ATOM 1420 O O . LEU A 1 184 ? -7.387 -11.885 -0.703 1.00 94.50 184 LEU A O 1
ATOM 1424 N N . THR A 1 185 ? -8.932 -12.954 0.503 1.00 94.69 185 THR A N 1
ATOM 1425 C CA . THR A 1 185 ? -10.092 -12.308 -0.115 1.00 94.69 185 THR A CA 1
ATOM 1426 C C . THR A 1 185 ? -10.512 -11.115 0.740 1.00 94.69 185 THR A C 1
ATOM 1428 O O . THR A 1 185 ? -10.937 -11.295 1.884 1.00 94.69 185 THR A O 1
ATOM 1431 N N . ALA A 1 186 ? -10.406 -9.902 0.196 1.00 94.38 186 ALA A N 1
ATOM 1432 C CA . ALA A 1 186 ? -10.649 -8.652 0.917 1.00 94.38 186 ALA A CA 1
ATOM 1433 C C . ALA A 1 186 ? -12.047 -8.584 1.546 1.00 94.38 186 ALA A C 1
ATOM 1435 O O . ALA A 1 186 ? -12.217 -8.199 2.703 1.00 94.38 186 ALA A O 1
ATOM 1436 N N . GLU A 1 187 ? -13.053 -9.033 0.801 1.00 93.88 187 GLU A N 1
ATOM 1437 C CA . GLU A 1 187 ? -14.451 -9.055 1.211 1.00 93.88 187 GLU A CA 1
ATOM 1438 C C . GLU A 1 187 ? -14.663 -9.963 2.424 1.00 93.88 187 GLU A C 1
ATOM 1440 O O . GLU A 1 187 ? -15.429 -9.631 3.326 1.00 93.88 187 GLU A O 1
ATOM 1445 N N . ARG A 1 188 ? -13.949 -11.093 2.484 1.00 95.50 188 ARG A N 1
ATOM 1446 C CA . ARG A 1 188 ? -14.024 -12.028 3.613 1.00 95.50 188 ARG A CA 1
ATOM 1447 C C . ARG A 1 188 ? -13.376 -11.445 4.865 1.00 95.50 188 ARG A C 1
ATOM 1449 O O . ARG A 1 188 ? -13.946 -11.581 5.943 1.00 95.50 188 ARG A O 1
ATOM 1456 N N . LEU A 1 189 ? -12.259 -10.727 4.724 1.00 95.62 189 LEU A N 1
ATOM 1457 C CA . LEU A 1 189 ? -11.644 -9.998 5.840 1.00 95.62 189 LEU A CA 1
ATOM 1458 C C . LEU A 1 189 ? -12.558 -8.879 6.361 1.00 95.62 189 LEU A C 1
ATOM 1460 O O . LEU A 1 189 ? -12.692 -8.710 7.572 1.00 95.62 189 LEU A O 1
ATOM 1464 N N . LEU A 1 190 ? -13.243 -8.153 5.471 1.00 94.00 190 LEU A N 1
ATOM 1465 C CA . LEU A 1 190 ? -14.248 -7.169 5.884 1.00 94.00 190 LEU A CA 1
ATOM 1466 C C . LEU A 1 190 ? -15.421 -7.821 6.618 1.00 94.00 190 LEU A C 1
ATOM 1468 O O . LEU A 1 190 ? -15.850 -7.298 7.642 1.00 94.00 190 LEU A O 1
ATOM 1472 N N . VAL A 1 191 ? -15.935 -8.955 6.130 1.00 94.25 191 VAL A N 1
ATOM 1473 C CA . VAL A 1 191 ? -16.993 -9.714 6.821 1.00 94.25 191 VAL A CA 1
ATOM 1474 C C . VAL A 1 191 ? -16.526 -10.158 8.207 1.00 94.25 191 VAL A C 1
ATOM 1476 O O . VAL A 1 191 ? -17.269 -9.996 9.172 1.00 94.25 191 VAL A O 1
ATOM 1479 N N . GLN A 1 192 ? -15.287 -10.638 8.334 1.00 94.81 192 GLN A N 1
ATOM 1480 C CA . GLN A 1 192 ? -14.704 -11.017 9.619 1.00 94.81 192 GLN A CA 1
ATOM 1481 C C . GLN A 1 192 ? -14.649 -9.826 10.592 1.00 94.81 192 GLN A C 1
ATOM 1483 O O . GLN A 1 192 ? -15.106 -9.932 11.732 1.00 94.81 192 GLN A O 1
ATOM 1488 N N . LEU A 1 193 ? -14.130 -8.675 10.152 1.00 94.25 193 LEU A N 1
ATOM 1489 C CA . LEU A 1 193 ? -14.069 -7.465 10.977 1.00 94.25 193 LEU A CA 1
ATOM 1490 C C . LEU A 1 193 ? -15.468 -6.954 11.347 1.00 94.25 193 LEU A C 1
ATOM 1492 O O . LEU A 1 193 ? -15.696 -6.594 12.498 1.00 94.25 193 LEU A O 1
ATOM 1496 N N . ARG A 1 194 ? -16.427 -6.982 10.417 1.00 93.25 194 ARG A N 1
ATOM 1497 C CA . ARG A 1 194 ? -17.828 -6.615 10.680 1.00 93.25 194 ARG A CA 1
ATOM 1498 C C . ARG A 1 194 ? -18.490 -7.533 11.691 1.00 93.25 194 ARG A C 1
ATOM 1500 O O . ARG A 1 194 ? -19.137 -7.048 12.607 1.00 93.25 194 ARG A O 1
ATOM 1507 N N . SER A 1 195 ? -18.305 -8.845 11.568 1.00 93.00 195 SER A N 1
ATOM 1508 C CA . SER A 1 195 ? -18.843 -9.796 12.545 1.00 93.00 195 SER A CA 1
ATOM 1509 C C . SER A 1 195 ? -18.276 -9.551 13.941 1.00 93.00 195 SER A C 1
ATOM 1511 O O . SER A 1 195 ? -18.942 -9.850 14.928 1.00 93.00 195 SER A O 1
ATOM 1513 N N . ARG A 1 196 ? -17.048 -9.027 14.028 1.00 92.38 196 ARG A N 1
ATOM 1514 C CA . ARG A 1 196 ? -16.382 -8.735 15.295 1.00 92.38 196 ARG A CA 1
ATOM 1515 C C . ARG A 1 196 ? -16.789 -7.394 15.891 1.00 92.38 196 ARG A C 1
ATOM 1517 O O . ARG A 1 196 ? -17.007 -7.334 17.091 1.00 92.38 196 ARG A O 1
ATOM 1524 N N . TYR A 1 197 ? -16.858 -6.329 15.097 1.00 91.81 197 TYR A N 1
ATOM 1525 C CA . TYR A 1 197 ? -17.069 -4.968 15.608 1.00 91.81 197 TYR A CA 1
ATOM 1526 C C . TYR A 1 197 ? -18.477 -4.417 15.359 1.00 91.81 197 TYR A C 1
ATOM 1528 O O . TYR A 1 197 ? -18.807 -3.364 15.900 1.00 91.81 197 TYR A O 1
ATOM 1536 N N . GLY A 1 198 ? -19.301 -5.104 14.566 1.00 90.31 198 GLY A N 1
ATOM 1537 C CA . GLY A 1 198 ? -20.601 -4.618 14.109 1.00 90.31 198 GLY A CA 1
ATOM 1538 C C . GLY A 1 198 ? -20.492 -3.443 13.133 1.00 90.31 198 GLY A C 1
ATOM 1539 O O . GLY A 1 198 ? -19.417 -3.132 12.607 1.00 90.31 198 GLY A O 1
ATOM 1540 N N . GLN A 1 199 ? -21.615 -2.760 12.908 1.00 86.69 199 GLN A N 1
ATOM 1541 C CA . GLN A 1 199 ? -21.615 -1.470 12.219 1.00 86.69 199 GLN A CA 1
ATOM 1542 C C . GLN A 1 199 ? -20.951 -0.418 13.105 1.00 86.69 199 GLN A C 1
ATOM 1544 O O . GLN A 1 199 ? -21.254 -0.317 14.295 1.00 86.69 199 GLN A O 1
ATOM 1549 N N . GLN A 1 200 ? -20.031 0.360 12.537 1.00 85.50 200 GLN A N 1
ATOM 1550 C CA . GLN A 1 200 ? -19.327 1.378 13.307 1.00 85.50 200 GLN A CA 1
ATOM 1551 C C . GLN A 1 200 ? -20.168 2.654 13.410 1.00 85.50 200 GLN A C 1
ATOM 1553 O O . GLN A 1 200 ? -20.688 3.119 12.391 1.00 85.50 200 GLN A O 1
ATOM 1558 N N . PRO A 1 201 ? -20.289 3.254 14.610 1.00 84.56 201 PRO A N 1
ATOM 1559 C CA . PRO A 1 201 ? -20.926 4.554 14.744 1.00 84.56 201 PRO A CA 1
ATOM 1560 C C . PRO A 1 201 ? -20.124 5.634 13.990 1.00 84.56 201 PRO A C 1
ATOM 1562 O O . PRO A 1 201 ? -18.921 5.464 13.742 1.00 84.56 201 PRO A O 1
ATOM 1565 N N . PRO A 1 202 ? -20.752 6.776 13.650 1.00 83.94 202 PRO A N 1
ATOM 1566 C CA . PRO A 1 202 ? -20.031 7.935 13.134 1.00 83.94 202 PRO A CA 1
ATOM 1567 C C . PRO A 1 202 ? -18.851 8.300 14.043 1.00 83.94 202 PRO A C 1
ATOM 1569 O O . PRO A 1 202 ? -18.975 8.280 15.264 1.00 83.94 202 PRO A O 1
ATOM 1572 N N . GLY A 1 203 ? -17.698 8.618 13.450 1.00 88.56 203 GLY A N 1
ATOM 1573 C CA . GLY A 1 203 ? -16.487 8.964 14.204 1.00 88.56 203 GLY A CA 1
ATOM 1574 C C . GLY A 1 203 ? -15.695 7.769 14.744 1.00 88.56 203 GLY A C 1
ATOM 1575 O O . GLY A 1 203 ? -14.742 7.971 15.488 1.00 88.56 203 GLY A O 1
ATOM 1576 N N . ARG A 1 204 ? -16.022 6.532 14.353 1.00 94.25 204 ARG A N 1
ATOM 1577 C CA . ARG A 1 204 ? -15.171 5.359 14.591 1.00 94.25 204 ARG A CA 1
ATOM 1578 C C . ARG A 1 204 ? -14.762 4.703 13.280 1.00 94.25 204 ARG A C 1
ATOM 1580 O O . ARG A 1 204 ? -15.585 4.543 12.383 1.00 94.25 204 ARG A O 1
ATOM 1587 N N . MET A 1 205 ? -13.493 4.322 13.172 1.00 95.69 205 MET A N 1
ATOM 1588 C CA . MET A 1 205 ? -12.957 3.603 12.020 1.00 95.69 205 MET A CA 1
ATOM 1589 C C . MET A 1 205 ? -12.064 2.448 12.457 1.00 95.69 205 MET A C 1
ATOM 1591 O O . MET A 1 205 ? -11.206 2.625 13.317 1.00 95.69 205 MET A O 1
ATOM 1595 N N . ILE A 1 206 ? -12.241 1.284 11.831 1.00 96.44 206 ILE A N 1
ATOM 1596 C CA . ILE A 1 206 ? -11.382 0.111 12.029 1.00 96.44 206 ILE A CA 1
ATOM 1597 C C . ILE A 1 206 ? -10.564 -0.123 10.760 1.00 96.44 206 ILE A C 1
ATOM 1599 O O . ILE A 1 206 ? -11.120 -0.204 9.663 1.00 96.44 206 ILE A O 1
ATOM 1603 N N . VAL A 1 207 ? -9.250 -0.275 10.912 1.00 97.62 207 VAL A N 1
ATOM 1604 C CA . VAL A 1 207 ? -8.334 -0.588 9.812 1.00 97.62 207 VAL A CA 1
ATOM 1605 C C . VAL A 1 207 ? -7.636 -1.910 10.086 1.00 97.62 207 VAL A C 1
ATOM 1607 O O . VAL A 1 207 ? -6.732 -1.978 10.912 1.00 97.62 207 VAL A O 1
ATOM 1610 N N . GLY A 1 208 ? -8.052 -2.971 9.401 1.00 97.44 208 GLY A N 1
ATOM 1611 C CA . GLY A 1 208 ? -7.357 -4.254 9.412 1.00 97.44 208 GLY A CA 1
ATOM 1612 C C . GLY A 1 208 ? -5.997 -4.144 8.727 1.00 97.44 208 GLY A C 1
ATOM 1613 O O . GLY A 1 208 ? -5.934 -3.644 7.610 1.00 97.44 208 GLY A O 1
ATOM 1614 N N . LEU A 1 209 ? -4.927 -4.621 9.358 1.00 98.00 209 LEU A N 1
ATOM 1615 C CA . LEU A 1 209 ? -3.572 -4.616 8.795 1.00 98.00 209 LEU A CA 1
ATOM 1616 C C . LEU A 1 209 ? -3.079 -6.047 8.603 1.00 98.00 209 LEU A C 1
ATOM 1618 O O . LEU A 1 209 ? -3.084 -6.821 9.556 1.00 98.00 209 LEU A O 1
ATOM 1622 N N . THR A 1 210 ? -2.630 -6.410 7.403 1.00 96.62 210 THR A N 1
ATOM 1623 C CA . THR A 1 210 ? -2.099 -7.754 7.134 1.00 96.62 210 THR A CA 1
ATOM 1624 C C . THR A 1 210 ? -0.839 -7.726 6.271 1.00 96.62 210 THR A C 1
ATOM 1626 O O . THR A 1 210 ? -0.696 -6.883 5.389 1.00 96.62 210 THR A O 1
ATOM 1629 N N . LEU A 1 211 ? 0.074 -8.670 6.530 1.00 94.81 211 LEU A N 1
ATOM 1630 C CA . LEU A 1 211 ? 1.278 -8.890 5.718 1.00 94.81 211 LEU A CA 1
ATOM 1631 C C . LEU A 1 211 ? 0.999 -9.703 4.455 1.00 94.81 211 LEU A C 1
ATOM 1633 O O . LEU A 1 211 ? 1.861 -9.810 3.590 1.00 94.81 211 LEU A O 1
ATOM 1637 N N . LEU A 1 212 ? -0.161 -10.352 4.381 1.00 93.75 212 LEU A N 1
ATOM 1638 C CA . LEU A 1 212 ? -0.483 -11.261 3.293 1.00 93.75 212 LEU A CA 1
ATOM 1639 C C . LEU A 1 212 ? -1.081 -10.496 2.122 1.00 93.75 212 LEU A C 1
ATOM 1641 O O . LEU A 1 212 ? -1.808 -9.520 2.303 1.00 93.75 212 LEU A O 1
ATOM 1645 N N . ASP A 1 213 ? -0.777 -10.960 0.912 1.00 93.44 213 ASP A N 1
ATOM 1646 C CA . ASP A 1 213 ? -1.339 -10.354 -0.286 1.00 93.44 213 ASP A CA 1
ATOM 1647 C C . ASP A 1 213 ? -2.852 -10.570 -0.323 1.00 93.44 213 ASP A C 1
ATOM 1649 O O . ASP A 1 213 ? -3.365 -11.589 0.145 1.00 93.44 213 ASP A O 1
ATOM 1653 N N . MET A 1 214 ? -3.566 -9.606 -0.885 1.00 92.50 214 MET A N 1
ATOM 1654 C CA . MET A 1 214 ? -5.018 -9.568 -0.882 1.00 92.50 214 MET A CA 1
ATOM 1655 C C . MET A 1 214 ? -5.537 -9.325 -2.296 1.00 92.50 214 MET A C 1
ATOM 1657 O O . MET A 1 214 ? -4.969 -8.555 -3.069 1.00 92.50 214 MET A O 1
ATOM 1661 N N . ARG A 1 215 ? -6.650 -9.975 -2.625 1.00 91.94 215 ARG A N 1
ATOM 1662 C CA . ARG A 1 215 ? -7.419 -9.749 -3.847 1.00 91.94 215 ARG A CA 1
ATOM 1663 C C . ARG A 1 215 ? -8.818 -9.254 -3.501 1.00 91.94 215 ARG A C 1
ATOM 1665 O O . ARG A 1 215 ? -9.408 -9.717 -2.524 1.00 91.94 215 ARG A O 1
ATOM 1672 N N . ALA A 1 216 ? -9.340 -8.361 -4.330 1.00 87.94 216 ALA A N 1
ATOM 1673 C CA . ALA A 1 216 ? -10.742 -7.968 -4.349 1.00 87.94 216 ALA A CA 1
ATOM 1674 C C . ALA A 1 216 ? -11.382 -8.475 -5.649 1.00 87.94 216 ALA A C 1
ATOM 1676 O O . ALA A 1 216 ? -10.706 -8.661 -6.662 1.00 87.94 216 ALA A O 1
ATOM 1677 N N . SER A 1 217 ? -12.680 -8.745 -5.612 1.00 81.81 217 SER A N 1
ATOM 1678 C CA . SER A 1 217 ? -13.440 -9.308 -6.732 1.00 81.81 217 SER A CA 1
ATOM 1679 C C . SER A 1 217 ? -13.565 -8.354 -7.927 1.00 81.81 217 SER A C 1
ATOM 1681 O O . SER A 1 217 ? -13.528 -8.807 -9.070 1.00 81.81 217 SER A O 1
ATOM 1683 N N . GLU A 1 218 ? -13.647 -7.045 -7.678 1.00 75.75 218 GLU A N 1
ATOM 1684 C CA . GLU A 1 218 ? -13.916 -6.027 -8.707 1.00 75.75 218 GLU A CA 1
ATOM 1685 C C . GLU A 1 218 ? -12.664 -5.287 -9.205 1.00 75.75 218 GLU A C 1
ATOM 1687 O O . GLU A 1 218 ? -12.697 -4.615 -10.235 1.00 75.75 218 GLU A O 1
ATOM 1692 N N . THR A 1 219 ? -11.529 -5.427 -8.519 1.00 68.12 219 THR A N 1
ATOM 1693 C CA . THR A 1 219 ? -10.296 -4.696 -8.834 1.00 68.12 219 THR A CA 1
ATOM 1694 C C . THR A 1 219 ? -9.084 -5.617 -8.810 1.00 68.12 219 THR A C 1
ATOM 1696 O O . THR A 1 219 ? -8.800 -6.306 -7.834 1.00 68.12 219 THR A O 1
ATOM 1699 N N . ARG A 1 220 ? -8.307 -5.603 -9.903 1.00 59.88 220 ARG A N 1
ATOM 1700 C CA . ARG A 1 220 ? -7.077 -6.408 -10.020 1.00 59.88 220 ARG A CA 1
ATOM 1701 C C . ARG A 1 220 ? -5.956 -5.946 -9.080 1.00 59.88 220 ARG A C 1
ATOM 1703 O O . ARG A 1 220 ? -5.008 -6.702 -8.862 1.00 59.88 220 ARG A O 1
ATOM 1710 N N . TRP A 1 221 ? -6.037 -4.724 -8.548 1.00 54.78 221 TRP A N 1
ATOM 1711 C CA . TRP A 1 221 ? -4.974 -4.133 -7.740 1.00 54.78 221 TRP A CA 1
ATOM 1712 C C . TRP A 1 221 ? -5.515 -3.106 -6.743 1.00 54.78 221 TRP A C 1
ATOM 1714 O O . TRP A 1 221 ? -6.050 -2.075 -7.145 1.00 54.78 221 TRP A O 1
ATOM 1724 N N . SER A 1 222 ? -5.347 -3.359 -5.444 1.00 71.12 222 SER A N 1
ATOM 1725 C CA . SER A 1 222 ? -5.643 -2.380 -4.395 1.00 71.12 222 SER A CA 1
ATOM 1726 C C . SER A 1 222 ? -4.846 -2.690 -3.125 1.00 71.12 222 SER A C 1
ATOM 1728 O O . SER A 1 222 ? -4.974 -3.780 -2.571 1.00 71.12 222 SER A O 1
ATOM 1730 N N . PHE A 1 223 ? -4.042 -1.735 -2.650 1.00 78.44 223 PHE A N 1
ATOM 1731 C CA . PHE A 1 223 ? -3.328 -1.833 -1.365 1.00 78.44 223 PHE A CA 1
ATOM 1732 C C . PHE A 1 223 ? -4.275 -1.831 -0.161 1.00 78.44 223 PHE A C 1
ATOM 1734 O O . PHE A 1 223 ? -3.961 -2.371 0.899 1.00 78.44 223 PHE A O 1
ATOM 1741 N N . SER A 1 224 ? -5.438 -1.208 -0.331 1.00 80.94 224 SER A N 1
ATOM 1742 C CA . SER A 1 224 ? -6.494 -1.135 0.661 1.00 80.94 224 SER A CA 1
ATOM 1743 C C . SER A 1 224 ? -7.843 -1.450 0.031 1.00 80.94 224 SER A C 1
ATOM 1745 O O . SER A 1 224 ? -8.071 -1.191 -1.149 1.00 80.94 224 SER A O 1
ATOM 1747 N N . PHE A 1 225 ? -8.743 -2.013 0.825 1.00 79.81 225 PHE A N 1
ATOM 1748 C CA . PHE A 1 225 ? -10.106 -2.306 0.417 1.00 79.81 225 PHE A CA 1
ATOM 1749 C C . PHE A 1 225 ? -11.061 -1.907 1.536 1.00 79.81 225 PHE A C 1
ATOM 1751 O O . PHE A 1 225 ? -10.925 -2.360 2.673 1.00 79.81 225 PHE A O 1
ATOM 1758 N N . GLY A 1 226 ? -11.994 -1.012 1.221 1.00 72.88 226 GLY A N 1
ATOM 1759 C CA . GLY A 1 226 ? -12.962 -0.470 2.167 1.00 72.88 226 GLY A CA 1
ATOM 1760 C C . GLY A 1 226 ? -14.377 -0.928 1.850 1.00 72.88 226 GLY A C 1
ATOM 1761 O O . GLY A 1 226 ? -14.748 -1.055 0.687 1.00 72.88 226 GLY A O 1
ATOM 1762 N N . GLY A 1 227 ? -15.173 -1.155 2.893 1.00 71.44 227 GLY A N 1
ATOM 1763 C CA . GLY A 1 227 ? -16.625 -1.264 2.772 1.00 71.44 227 GLY A CA 1
ATOM 1764 C C . GLY A 1 227 ? -17.316 0.063 3.095 1.00 71.44 227 GLY A C 1
ATOM 1765 O O . GLY A 1 227 ? -16.689 0.996 3.590 1.00 71.44 227 GLY A O 1
ATOM 1766 N N . ALA A 1 228 ? -18.637 0.121 2.913 1.00 63.03 228 ALA A N 1
ATOM 1767 C CA . ALA A 1 228 ? -19.458 1.300 3.223 1.00 63.03 228 ALA A CA 1
ATOM 1768 C C . ALA A 1 228 ? -19.438 1.754 4.708 1.00 63.03 228 ALA A C 1
ATOM 1770 O O . ALA A 1 228 ? -20.004 2.787 5.040 1.00 63.03 228 ALA A O 1
ATOM 1771 N N . GLU A 1 229 ? -18.799 1.009 5.618 1.00 75.31 229 GLU A N 1
ATOM 1772 C CA 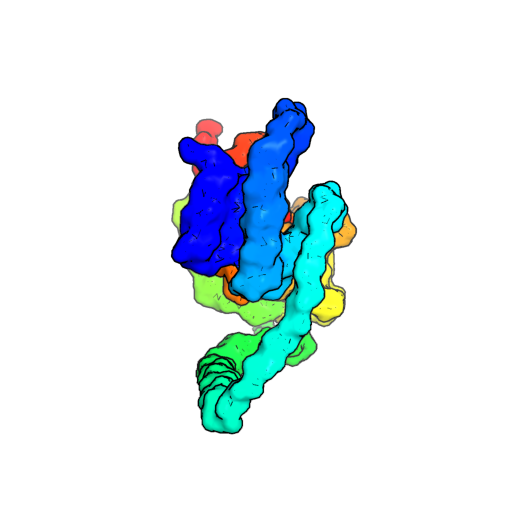. GLU A 1 229 ? -19.035 1.094 7.071 1.00 75.31 229 GLU A CA 1
ATOM 1773 C C . GLU A 1 229 ? -17.812 1.519 7.900 1.00 75.31 229 GLU A C 1
ATOM 1775 O O . GLU A 1 229 ? -17.606 1.005 8.995 1.00 75.31 229 GLU A O 1
ATOM 1780 N N . ARG A 1 230 ? -16.960 2.426 7.401 1.00 91.62 230 ARG A N 1
ATOM 1781 C CA . ARG A 1 230 ? -15.723 2.859 8.099 1.00 91.62 230 ARG A CA 1
ATOM 1782 C C . ARG A 1 230 ? -14.830 1.695 8.577 1.00 91.62 230 ARG A C 1
ATOM 1784 O O . ARG A 1 230 ? -14.050 1.831 9.517 1.00 91.62 230 ARG A O 1
ATOM 1791 N N . ILE A 1 231 ? -14.930 0.549 7.907 1.00 94.75 231 ILE A N 1
ATOM 1792 C CA . ILE A 1 231 ? -14.073 -0.620 8.094 1.00 94.75 231 ILE A CA 1
ATOM 1793 C C . ILE A 1 231 ? -13.310 -0.819 6.790 1.00 94.75 231 ILE A C 1
ATOM 1795 O O . ILE A 1 231 ? -13.905 -0.924 5.712 1.00 94.75 231 ILE A O 1
ATOM 1799 N N . VAL A 1 232 ? -11.987 -0.851 6.903 1.00 95.75 232 VAL A N 1
ATOM 1800 C CA . VAL A 1 232 ? -11.053 -0.978 5.783 1.00 95.75 232 VAL A CA 1
ATOM 1801 C C . VAL A 1 232 ? -10.028 -2.047 6.125 1.00 95.75 232 VAL A C 1
ATOM 1803 O O . VAL A 1 232 ? -9.707 -2.247 7.292 1.00 95.75 232 VAL A O 1
ATOM 1806 N N . VAL A 1 233 ? -9.498 -2.731 5.120 1.00 96.19 233 VAL A N 1
ATOM 1807 C CA . VAL A 1 233 ? -8.347 -3.625 5.261 1.00 96.19 233 VAL A CA 1
ATOM 1808 C C . VAL A 1 233 ? -7.216 -3.115 4.383 1.00 96.19 233 VAL A C 1
ATOM 1810 O O . VAL A 1 233 ? -7.457 -2.704 3.252 1.00 96.19 233 VAL A O 1
ATOM 1813 N N . VAL A 1 234 ? -5.993 -3.137 4.900 1.00 96.56 234 VAL A N 1
ATOM 1814 C CA . VAL A 1 234 ? -4.758 -2.753 4.216 1.00 96.56 234 VAL A CA 1
ATOM 1815 C C . VAL A 1 234 ? -3.811 -3.948 4.212 1.00 96.56 234 VAL A C 1
ATOM 1817 O O . VAL A 1 234 ? -3.539 -4.541 5.259 1.00 96.56 234 VAL A O 1
ATOM 1820 N N . ALA A 1 235 ? -3.306 -4.287 3.029 1.00 95.56 235 ALA A N 1
ATOM 1821 C CA . ALA A 1 235 ? -2.339 -5.355 2.822 1.00 95.56 235 ALA A CA 1
ATOM 1822 C C . ALA A 1 235 ? -0.971 -4.763 2.467 1.00 95.56 235 ALA A C 1
ATOM 1824 O O . ALA A 1 235 ? -0.844 -4.015 1.497 1.00 95.56 235 ALA A O 1
ATOM 1825 N N . THR A 1 236 ? 0.064 -5.120 3.226 1.00 95.25 236 THR A N 1
ATOM 1826 C CA . THR A 1 236 ? 1.427 -4.604 3.021 1.00 95.25 236 THR A CA 1
ATOM 1827 C C . THR A 1 236 ? 2.296 -5.496 2.143 1.00 95.25 236 THR A C 1
ATOM 1829 O O . THR A 1 236 ? 3.387 -5.082 1.766 1.00 95.25 236 THR A O 1
ATOM 1832 N N . ALA A 1 237 ? 1.819 -6.684 1.756 1.00 92.69 237 ALA A N 1
ATOM 1833 C CA . ALA A 1 237 ? 2.590 -7.658 0.975 1.00 92.69 237 ALA A CA 1
ATOM 1834 C C . ALA A 1 237 ? 3.229 -7.064 -0.286 1.00 92.69 237 ALA A C 1
ATOM 1836 O O . ALA A 1 237 ? 4.346 -7.407 -0.650 1.00 92.69 237 ALA A O 1
ATOM 1837 N N . ARG A 1 238 ? 2.520 -6.157 -0.961 1.00 89.69 238 ARG A N 1
ATOM 1838 C CA . ARG A 1 238 ? 3.008 -5.512 -2.184 1.00 89.69 238 ARG A CA 1
ATOM 1839 C C . ARG A 1 238 ? 3.719 -4.189 -1.936 1.00 89.69 238 ARG A C 1
ATOM 1841 O O . ARG A 1 238 ? 4.122 -3.575 -2.902 1.00 89.69 238 ARG A O 1
ATOM 1848 N N . MET A 1 239 ? 3.812 -3.711 -0.696 1.00 90.75 239 MET A N 1
ATOM 1849 C CA . MET A 1 239 ? 4.527 -2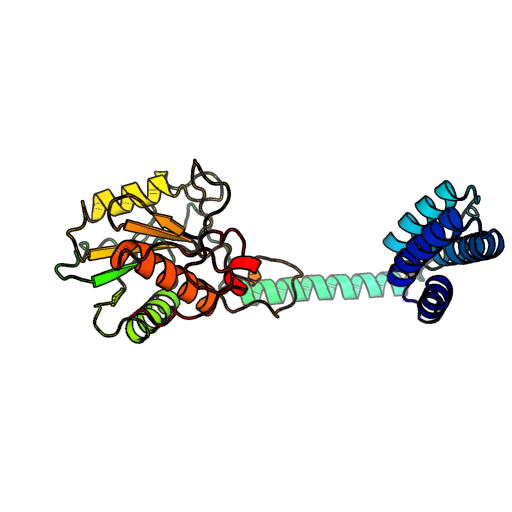.474 -0.344 1.00 90.75 239 MET A CA 1
ATOM 1850 C C . MET A 1 239 ? 5.988 -2.721 0.003 1.00 90.75 239 MET A C 1
ATOM 1852 O O . MET A 1 239 ? 6.782 -1.787 -0.035 1.00 90.75 239 MET A O 1
ATOM 1856 N N . ASP A 1 240 ? 6.322 -3.954 0.364 1.00 85.75 240 ASP A N 1
ATOM 1857 C CA . ASP A 1 240 ? 7.659 -4.325 0.791 1.00 85.75 240 ASP A CA 1
ATOM 1858 C C . ASP A 1 240 ? 8.584 -4.490 -0.432 1.00 85.75 240 ASP A C 1
ATOM 1860 O O . ASP A 1 240 ? 8.308 -5.343 -1.287 1.00 85.75 240 ASP A O 1
ATOM 1864 N N . PRO A 1 241 ? 9.644 -3.669 -0.568 1.00 73.38 241 PRO A N 1
ATOM 1865 C CA . PRO A 1 241 ? 10.590 -3.782 -1.674 1.00 73.38 241 PRO A CA 1
ATOM 1866 C C . PRO A 1 241 ? 11.325 -5.129 -1.689 1.00 73.38 241 PRO A C 1
ATOM 1868 O O . PRO A 1 241 ? 11.679 -5.592 -2.772 1.00 73.38 241 PRO A O 1
ATOM 1871 N N . ASP A 1 242 ? 11.479 -5.806 -0.544 1.00 77.81 242 ASP A N 1
ATOM 1872 C CA . ASP A 1 242 ? 12.172 -7.100 -0.465 1.00 77.81 242 ASP A CA 1
ATOM 1873 C C . ASP A 1 242 ? 11.422 -8.217 -1.213 1.00 77.81 242 ASP A C 1
ATOM 1875 O O . ASP A 1 242 ? 12.004 -9.244 -1.572 1.00 77.81 242 ASP A O 1
ATOM 1879 N N . ASN A 1 243 ? 10.138 -8.010 -1.526 1.00 71.19 243 ASN A N 1
ATOM 1880 C CA . ASN A 1 243 ? 9.355 -8.938 -2.340 1.00 71.19 243 ASN A CA 1
ATOM 1881 C C . ASN A 1 243 ? 9.635 -8.824 -3.852 1.00 71.19 243 ASN A C 1
ATOM 1883 O O . ASN A 1 243 ? 9.097 -9.620 -4.627 1.00 71.19 243 ASN A O 1
ATOM 1887 N N . TYR A 1 244 ? 10.480 -7.882 -4.288 1.00 69.69 244 TYR A N 1
ATOM 1888 C CA . TYR A 1 244 ? 10.815 -7.655 -5.694 1.00 69.69 244 TYR A CA 1
ATOM 1889 C C . TYR A 1 244 ? 12.318 -7.862 -5.946 1.00 69.69 244 TYR A C 1
ATOM 1891 O O . TYR A 1 244 ? 13.157 -7.033 -5.606 1.00 69.69 244 TYR A O 1
ATOM 1899 N N . ILE A 1 245 ? 12.675 -8.983 -6.581 1.00 58.12 245 ILE A N 1
ATOM 1900 C CA . ILE A 1 245 ? 14.070 -9.304 -6.920 1.00 58.12 245 ILE A CA 1
ATOM 1901 C C . ILE A 1 245 ? 14.566 -8.364 -8.030 1.00 58.12 245 ILE A C 1
ATOM 1903 O O . ILE A 1 245 ? 13.998 -8.349 -9.121 1.00 58.12 245 ILE A O 1
ATOM 1907 N N . GLY A 1 246 ? 15.673 -7.655 -7.786 1.00 53.94 246 GLY A N 1
ATOM 1908 C CA . GLY A 1 246 ? 16.426 -6.938 -8.825 1.00 53.94 246 GLY A CA 1
ATOM 1909 C C . GLY A 1 246 ? 16.004 -5.491 -9.091 1.00 53.94 246 GLY A C 1
ATOM 1910 O O . GLY A 1 246 ? 16.517 -4.894 -10.033 1.00 53.94 246 GLY A O 1
ATOM 1911 N N . LEU A 1 247 ? 15.112 -4.919 -8.278 1.00 53.69 247 LEU A N 1
ATOM 1912 C CA . LEU A 1 247 ? 14.910 -3.471 -8.239 1.00 53.69 247 LEU A CA 1
ATOM 1913 C C . LEU A 1 247 ? 15.894 -2.880 -7.229 1.00 53.69 247 LEU A C 1
ATOM 1915 O O . LEU A 1 247 ? 15.944 -3.311 -6.076 1.00 53.69 247 LEU A O 1
ATOM 1919 N N . ASP A 1 248 ? 16.717 -1.934 -7.672 1.00 50.41 248 ASP A N 1
ATOM 1920 C CA . ASP A 1 248 ? 17.668 -1.256 -6.799 1.00 50.41 248 ASP A CA 1
ATOM 1921 C C . ASP A 1 248 ? 16.950 -0.651 -5.580 1.00 50.41 248 ASP A C 1
ATOM 1923 O O . ASP A 1 248 ? 15.818 -0.171 -5.666 1.00 50.41 248 ASP A O 1
ATOM 1927 N N . ARG A 1 249 ? 17.636 -0.644 -4.430 1.00 51.47 249 ARG A N 1
ATOM 1928 C CA . ARG A 1 249 ? 17.165 -0.193 -3.100 1.00 51.47 249 ARG A CA 1
ATOM 1929 C C . ARG A 1 249 ? 16.748 1.291 -3.011 1.00 51.47 249 ARG A C 1
ATOM 1931 O O . ARG A 1 249 ? 16.672 1.836 -1.916 1.00 51.47 249 ARG A O 1
ATOM 1938 N N . PHE A 1 250 ? 16.517 1.966 -4.134 1.00 51.53 250 PHE A N 1
ATOM 1939 C CA . PHE A 1 250 ? 16.074 3.362 -4.204 1.00 51.53 250 PHE A CA 1
ATOM 1940 C C . PHE A 1 250 ? 14.567 3.538 -3.971 1.00 51.53 250 PHE A C 1
ATOM 1942 O O . PHE A 1 250 ? 14.078 4.663 -3.931 1.00 51.53 250 PHE A O 1
ATOM 1949 N N . HIS A 1 251 ? 13.829 2.443 -3.803 1.00 54.72 251 HIS A N 1
ATOM 1950 C CA . HIS A 1 251 ? 12.414 2.470 -3.461 1.00 54.72 251 HIS A CA 1
ATOM 1951 C C . HIS A 1 251 ? 12.188 2.831 -1.986 1.00 54.72 251 HIS A C 1
ATOM 1953 O O . HIS A 1 251 ? 12.937 2.403 -1.110 1.00 54.72 251 HIS A O 1
ATOM 1959 N N . ALA A 1 252 ? 11.149 3.626 -1.718 1.00 62.06 252 ALA A N 1
ATOM 1960 C CA . ALA A 1 252 ? 10.817 4.087 -0.374 1.00 62.06 252 ALA A CA 1
ATOM 1961 C C . ALA A 1 252 ? 10.561 2.926 0.607 1.00 62.06 252 ALA A C 1
ATOM 1963 O O . ALA A 1 252 ? 10.037 1.878 0.224 1.00 62.06 252 ALA A O 1
ATOM 1964 N N . ASP A 1 253 ? 10.901 3.154 1.880 1.00 86.12 253 ASP A N 1
ATOM 1965 C CA . ASP A 1 253 ? 10.715 2.198 2.976 1.00 86.12 253 ASP A CA 1
ATOM 1966 C C . ASP A 1 253 ? 9.231 1.792 3.115 1.00 86.12 253 ASP A C 1
ATOM 1968 O O . ASP A 1 253 ? 8.316 2.602 2.915 1.00 86.12 253 ASP A O 1
ATOM 1972 N N . LEU A 1 254 ? 8.989 0.532 3.481 1.00 91.12 254 LEU A N 1
ATOM 1973 C CA . LEU A 1 254 ? 7.672 -0.012 3.802 1.00 91.12 254 LEU A CA 1
ATOM 1974 C C . LEU A 1 254 ? 6.917 0.889 4.791 1.00 91.12 254 LEU A C 1
ATOM 1976 O O . LEU A 1 254 ? 5.720 1.128 4.612 1.00 91.12 254 LEU A O 1
ATOM 1980 N N . ASP A 1 255 ? 7.618 1.413 5.798 1.00 92.56 255 ASP A N 1
ATOM 1981 C CA . ASP A 1 255 ? 7.047 2.309 6.807 1.00 92.56 255 ASP A CA 1
ATOM 1982 C C . ASP A 1 255 ? 6.421 3.561 6.162 1.00 92.56 255 ASP A C 1
ATOM 1984 O O . ASP A 1 255 ? 5.296 3.942 6.492 1.00 92.56 255 ASP A O 1
ATOM 1988 N N . TRP A 1 256 ? 7.106 4.160 5.185 1.00 92.81 256 TRP A N 1
ATOM 1989 C CA . TRP A 1 256 ? 6.646 5.357 4.478 1.00 92.81 256 TRP A CA 1
ATOM 1990 C C . TRP A 1 256 ? 5.426 5.082 3.593 1.00 92.81 256 TRP A C 1
ATOM 1992 O O . TRP A 1 256 ? 4.450 5.837 3.601 1.00 92.81 256 TRP A O 1
ATOM 2002 N N . ARG A 1 257 ? 5.449 3.972 2.847 1.00 94.44 257 ARG A N 1
ATOM 2003 C CA . ARG A 1 257 ? 4.326 3.550 1.990 1.00 94.44 257 ARG A CA 1
ATOM 2004 C C . ARG A 1 257 ? 3.084 3.221 2.812 1.00 94.44 257 ARG A C 1
ATOM 2006 O O . ARG A 1 257 ? 1.976 3.621 2.443 1.00 94.44 257 ARG A O 1
ATOM 2013 N N . LEU A 1 258 ? 3.267 2.527 3.935 1.00 95.69 258 LEU A N 1
ATOM 2014 C CA . LEU A 1 258 ? 2.187 2.218 4.862 1.00 95.69 258 LEU A CA 1
ATOM 2015 C C . LEU A 1 258 ? 1.593 3.500 5.457 1.00 95.69 258 LEU A C 1
ATOM 2017 O O . LEU A 1 258 ? 0.371 3.644 5.468 1.00 95.69 258 LEU A O 1
ATOM 2021 N N . ASP A 1 259 ? 2.430 4.445 5.888 1.00 95.75 259 ASP A N 1
ATOM 2022 C CA . ASP A 1 259 ? 1.984 5.733 6.426 1.00 95.75 259 ASP A CA 1
ATOM 2023 C C . ASP A 1 259 ? 1.163 6.539 5.401 1.00 95.75 259 ASP A C 1
ATOM 2025 O O . ASP A 1 259 ? 0.052 6.993 5.701 1.00 95.75 259 ASP A O 1
ATOM 2029 N N . LYS A 1 260 ? 1.630 6.628 4.146 1.00 95.25 260 LYS A N 1
ATOM 2030 C CA . LYS A 1 260 ? 0.871 7.249 3.044 1.00 95.25 260 LYS A CA 1
ATOM 2031 C C . LYS A 1 260 ? -0.496 6.596 2.854 1.00 95.25 260 LYS A C 1
ATOM 2033 O O . LYS A 1 260 ? -1.516 7.288 2.830 1.00 95.25 260 LYS A O 1
ATOM 2038 N N . ILE A 1 261 ? -0.539 5.267 2.735 1.00 95.94 261 ILE A N 1
ATOM 2039 C CA . ILE A 1 261 ? -1.796 4.542 2.512 1.00 95.94 261 ILE A CA 1
ATOM 2040 C C . ILE A 1 261 ? -2.750 4.718 3.687 1.00 95.94 261 ILE A C 1
ATOM 2042 O O . ILE A 1 261 ? -3.930 4.978 3.461 1.00 95.94 261 ILE A O 1
ATOM 2046 N N . LEU A 1 262 ? -2.267 4.626 4.925 1.00 96.81 262 LEU A N 1
ATOM 2047 C CA . LEU A 1 262 ? -3.110 4.800 6.104 1.00 96.81 262 LEU A CA 1
ATOM 2048 C C . LEU A 1 262 ? -3.629 6.225 6.241 1.00 96.81 262 LEU A C 1
ATOM 2050 O O . LEU A 1 262 ? -4.812 6.406 6.525 1.00 96.81 262 LEU A O 1
ATOM 2054 N N . THR A 1 263 ? -2.793 7.226 5.976 1.00 96.56 263 THR A N 1
ATOM 2055 C CA . THR A 1 263 ? -3.219 8.629 5.968 1.00 96.56 263 THR A CA 1
ATOM 2056 C C . THR A 1 263 ? -4.300 8.860 4.927 1.00 96.56 263 THR A C 1
ATOM 2058 O O . THR A 1 263 ? -5.343 9.435 5.229 1.00 96.56 263 THR A O 1
ATOM 2061 N N . ARG A 1 264 ? -4.081 8.376 3.705 1.00 95.38 264 ARG A N 1
ATOM 2062 C CA . ARG A 1 264 ? -5.042 8.485 2.608 1.00 95.38 264 ARG A CA 1
ATOM 2063 C C . ARG A 1 264 ? -6.361 7.783 2.939 1.00 95.38 264 ARG A C 1
ATOM 2065 O O . ARG A 1 264 ? -7.436 8.335 2.722 1.00 95.38 264 ARG A O 1
ATOM 2072 N N . VAL A 1 265 ? -6.286 6.575 3.495 1.00 95.12 265 VAL A N 1
ATOM 2073 C CA . VAL A 1 265 ? -7.448 5.796 3.938 1.00 95.12 265 VAL A CA 1
ATOM 2074 C C . VAL A 1 265 ? -8.217 6.538 5.038 1.00 95.12 265 VAL A C 1
ATOM 2076 O O . VAL A 1 265 ? -9.440 6.645 4.947 1.00 95.12 265 VAL A O 1
ATOM 2079 N N . ALA A 1 266 ? -7.530 7.110 6.029 1.00 95.44 266 ALA A N 1
ATOM 2080 C CA . ALA A 1 266 ? -8.150 7.931 7.067 1.00 95.44 266 ALA A CA 1
ATOM 2081 C C . ALA A 1 266 ? -8.808 9.191 6.480 1.00 95.44 266 ALA A C 1
ATOM 2083 O O . ALA A 1 266 ? -9.960 9.486 6.790 1.00 95.44 266 ALA A O 1
ATOM 2084 N N . ALA A 1 267 ? -8.122 9.900 5.583 1.00 94.44 267 ALA A N 1
ATOM 2085 C CA . ALA A 1 267 ? -8.647 11.088 4.918 1.00 94.44 267 ALA A CA 1
ATOM 2086 C C . ALA A 1 267 ? -9.969 10.806 4.189 1.00 94.44 267 ALA A C 1
ATOM 2088 O O . ALA A 1 267 ? -10.949 11.518 4.394 1.00 94.44 267 ALA A O 1
ATOM 2089 N N . PHE A 1 268 ? -10.035 9.729 3.404 1.00 92.62 268 PHE A N 1
ATOM 2090 C CA . PHE A 1 268 ? -11.253 9.368 2.676 1.00 92.62 268 PHE A CA 1
ATOM 2091 C C . PHE A 1 268 ? -12.368 8.857 3.580 1.00 92.62 268 PHE A C 1
ATOM 2093 O O . PHE A 1 268 ? -13.517 9.268 3.448 1.00 92.62 268 PHE A O 1
ATOM 2100 N N . VAL A 1 269 ? -12.049 7.940 4.489 1.00 92.88 269 VAL A N 1
ATOM 2101 C CA . VAL A 1 269 ? -13.076 7.159 5.187 1.00 92.88 269 VAL A CA 1
ATOM 2102 C C . VAL A 1 269 ? -13.458 7.781 6.526 1.00 92.88 269 VAL A C 1
ATOM 2104 O O . VAL A 1 269 ? -14.634 7.796 6.890 1.00 92.88 269 VAL A O 1
ATOM 2107 N N . TYR A 1 270 ? -12.483 8.301 7.271 1.00 94.19 270 TYR A N 1
ATOM 2108 C CA . TYR A 1 270 ? -12.732 8.920 8.568 1.00 94.19 270 TYR A CA 1
ATOM 2109 C C . TYR A 1 270 ? -13.162 10.381 8.424 1.00 94.19 270 TYR A C 1
ATOM 2111 O O . TYR A 1 270 ? -14.193 10.765 8.988 1.00 94.19 270 TYR A O 1
ATOM 2119 N N . PHE A 1 271 ? -12.395 11.162 7.654 1.00 93.44 271 PHE A N 1
ATOM 2120 C CA . PHE A 1 271 ? -12.600 12.605 7.472 1.00 93.44 271 PHE A CA 1
ATOM 2121 C C . PHE A 1 271 ? -13.501 12.964 6.284 1.00 93.44 271 PHE A C 1
ATOM 2123 O O . PHE A 1 271 ? -13.952 14.103 6.194 1.00 93.44 271 PHE A O 1
ATOM 2130 N N . GLY A 1 272 ? -13.809 12.013 5.395 1.00 92.44 272 GLY A N 1
ATOM 2131 C CA . GLY A 1 272 ? -14.711 12.246 4.264 1.00 92.44 272 GLY A CA 1
ATOM 2132 C C . GLY A 1 272 ? -14.134 13.168 3.189 1.00 92.44 272 GLY A C 1
ATOM 2133 O O . GLY A 1 272 ? -14.894 13.793 2.452 1.00 92.44 272 GLY A O 1
ATOM 2134 N N . TYR A 1 273 ? -12.808 13.295 3.101 1.00 93.56 273 TYR A N 1
ATOM 2135 C CA . TYR A 1 273 ? -12.182 14.121 2.074 1.00 93.56 273 TYR A CA 1
ATOM 2136 C C . TYR A 1 273 ? -12.436 13.528 0.684 1.00 93.56 273 TYR A C 1
ATOM 2138 O O . TYR A 1 273 ? -12.315 12.314 0.505 1.00 93.56 273 TYR A O 1
ATOM 2146 N N . PRO A 1 274 ? -12.781 14.351 -0.320 1.00 93.44 274 PRO A N 1
ATOM 2147 C CA . PRO A 1 274 ? -12.959 13.861 -1.675 1.00 93.44 274 PRO A CA 1
ATOM 2148 C C . PRO A 1 274 ? -11.602 13.517 -2.310 1.00 93.44 274 PRO A C 1
ATOM 2150 O O . PRO A 1 274 ? -10.586 14.141 -1.976 1.00 93.44 274 PRO A O 1
ATOM 2153 N N . PRO A 1 275 ? -11.573 12.553 -3.245 1.00 92.62 275 PRO A N 1
ATOM 2154 C CA . PRO A 1 275 ? -10.389 12.282 -4.047 1.00 92.62 275 PRO A CA 1
ATOM 2155 C C . PRO A 1 275 ? -10.019 13.488 -4.926 1.00 92.62 275 PRO A C 1
ATOM 2157 O O . PRO A 1 275 ? -10.887 14.260 -5.331 1.00 92.62 275 PRO A O 1
ATOM 2160 N N . CYS A 1 276 ? -8.728 13.624 -5.222 1.00 93.62 276 CYS A N 1
ATOM 2161 C CA . CYS A 1 276 ? -8.153 14.708 -6.020 1.00 93.62 276 CYS A CA 1
ATOM 2162 C C . CYS A 1 276 ? -7.686 14.208 -7.401 1.00 93.62 276 CYS A C 1
ATOM 2164 O O . CYS A 1 276 ? -7.392 13.021 -7.570 1.00 93.62 276 CYS A O 1
ATOM 2166 N N . ASP A 1 277 ? -7.599 15.112 -8.379 1.00 94.94 277 ASP A N 1
ATOM 2167 C CA . ASP A 1 277 ? -7.099 14.829 -9.736 1.00 94.94 277 ASP A CA 1
ATOM 2168 C C . ASP A 1 277 ? -5.634 15.230 -9.933 1.00 94.94 277 ASP A C 1
ATOM 2170 O O . ASP A 1 277 ? -5.031 14.830 -10.927 1.00 94.94 277 ASP A O 1
ATOM 2174 N N . ASP A 1 278 ? -5.065 15.964 -8.977 1.00 94.94 278 ASP A N 1
ATOM 2175 C CA . ASP A 1 278 ? -3.654 16.336 -8.944 1.00 94.94 278 ASP A CA 1
ATOM 2176 C C . ASP A 1 278 ? -2.790 15.098 -8.630 1.00 94.94 278 ASP A C 1
ATOM 2178 O O . ASP A 1 278 ? -2.994 14.496 -7.571 1.00 94.94 278 ASP A O 1
ATOM 2182 N N . PRO A 1 279 ? -1.873 14.678 -9.528 1.00 93.25 279 PRO A N 1
ATOM 2183 C CA . PRO A 1 279 ? -1.014 13.512 -9.323 1.00 93.25 279 PRO A CA 1
ATOM 2184 C C . PRO A 1 279 ? -0.015 13.666 -8.172 1.00 93.25 279 PRO A C 1
ATOM 2186 O O . PRO A 1 279 ? 0.464 12.647 -7.676 1.00 93.25 279 PRO A O 1
ATOM 2189 N N . ASP A 1 280 ? 0.262 14.892 -7.731 1.00 93.44 280 ASP A N 1
ATOM 2190 C CA . ASP A 1 280 ? 1.198 15.158 -6.642 1.00 93.44 280 ASP A CA 1
ATOM 2191 C C . ASP A 1 280 ? 0.487 15.194 -5.275 1.00 93.44 280 ASP A C 1
ATOM 2193 O O . ASP A 1 280 ? 1.138 15.142 -4.234 1.00 93.44 280 ASP A O 1
ATOM 2197 N N . ASP A 1 281 ? -0.850 15.201 -5.233 1.00 94.75 281 ASP A N 1
ATOM 2198 C CA . ASP A 1 281 ? -1.636 15.169 -3.992 1.00 94.75 281 ASP A CA 1
ATOM 2199 C C . ASP A 1 281 ? -1.718 13.738 -3.425 1.00 94.75 281 ASP A C 1
ATOM 2201 O O . ASP A 1 281 ? -2.032 12.771 -4.126 1.00 94.75 281 ASP A O 1
ATOM 2205 N N . LEU A 1 282 ? -1.532 13.581 -2.110 1.00 94.56 282 LEU A N 1
ATOM 2206 C CA . LEU A 1 282 ? -1.728 12.305 -1.410 1.00 94.56 282 LEU A CA 1
ATOM 2207 C C . LEU A 1 282 ? -3.129 11.702 -1.639 1.00 94.56 282 LEU A C 1
ATOM 2209 O O . LEU A 1 282 ? -3.308 10.483 -1.540 1.00 94.56 282 LEU A O 1
ATOM 2213 N N . LEU A 1 283 ? -4.128 12.526 -1.963 1.00 94.56 283 LEU A N 1
ATOM 2214 C CA . LEU A 1 283 ? -5.505 12.141 -2.278 1.00 94.56 283 LEU A CA 1
ATOM 2215 C C . LEU A 1 283 ? -5.760 11.901 -3.775 1.00 94.56 283 LEU A C 1
ATOM 2217 O O . LEU A 1 283 ? -6.906 11.661 -4.163 1.00 94.56 283 LEU A O 1
ATOM 2221 N N . TYR A 1 284 ? -4.717 11.861 -4.611 1.00 94.31 284 TYR A N 1
ATOM 2222 C CA . TYR A 1 284 ? -4.814 11.589 -6.047 1.00 94.31 284 TYR A CA 1
ATOM 2223 C C . TYR A 1 284 ? -5.586 10.306 -6.368 1.00 94.31 284 TYR A C 1
ATOM 2225 O O . TYR A 1 284 ? -5.197 9.221 -5.947 1.00 94.31 284 TYR A O 1
ATOM 2233 N N . LYS A 1 285 ? -6.669 10.348 -7.139 1.00 90.94 285 LYS A N 1
ATOM 2234 C CA . LYS A 1 285 ? -7.603 9.215 -7.285 1.00 90.94 285 LYS A CA 1
ATOM 2235 C C . LYS A 1 285 ? -7.034 7.948 -7.947 1.00 90.94 285 LYS A C 1
ATOM 2237 O O . LYS A 1 285 ? -7.651 6.894 -7.820 1.00 90.94 285 LYS A O 1
ATOM 2242 N N . ARG A 1 286 ? -5.883 8.010 -8.635 1.00 90.31 286 ARG A N 1
ATOM 2243 C CA . ARG A 1 286 ? -5.353 6.909 -9.478 1.00 90.31 286 ARG A CA 1
ATOM 2244 C C . ARG A 1 286 ? -4.069 6.251 -8.951 1.00 90.31 286 ARG A C 1
ATOM 2246 O O . ARG A 1 286 ? -3.185 5.887 -9.729 1.00 90.31 286 ARG A O 1
ATOM 2253 N N . VAL A 1 287 ? -3.970 6.043 -7.640 1.00 88.94 287 VAL A N 1
ATOM 2254 C CA . VAL A 1 287 ? -2.871 5.266 -7.037 1.00 88.94 287 VAL A CA 1
ATOM 2255 C C . VAL A 1 287 ? -3.140 3.765 -7.206 1.00 88.94 287 VAL A C 1
ATOM 2257 O O . VAL A 1 287 ? -3.820 3.149 -6.390 1.00 88.94 287 VAL A O 1
ATOM 2260 N N . GLY A 1 288 ? -2.646 3.193 -8.309 1.00 86.75 288 GLY A N 1
ATOM 2261 C CA . GLY A 1 288 ? -2.840 1.782 -8.679 1.00 86.75 288 GLY A CA 1
ATOM 2262 C C . GLY A 1 288 ? -1.558 0.943 -8.729 1.00 86.75 288 GLY A C 1
ATOM 2263 O O . GLY A 1 288 ? -1.633 -0.255 -8.977 1.00 86.75 288 GLY A O 1
ATOM 2264 N N . SER A 1 289 ? -0.396 1.554 -8.504 1.00 88.00 289 SER A N 1
ATOM 2265 C CA . SER A 1 289 ? 0.922 0.912 -8.528 1.00 88.00 289 SER A CA 1
ATOM 2266 C C . SER A 1 289 ? 1.795 1.451 -7.393 1.00 88.00 289 SER A C 1
ATOM 2268 O O . SER A 1 289 ? 1.439 2.446 -6.755 1.00 88.00 289 SER A O 1
ATOM 2270 N N . LEU A 1 290 ? 2.932 0.797 -7.139 1.00 89.31 290 LEU A N 1
ATOM 2271 C CA . LEU A 1 290 ? 3.927 1.321 -6.203 1.00 89.31 290 LEU A CA 1
ATOM 2272 C C . LEU A 1 290 ? 4.540 2.624 -6.693 1.00 89.31 290 LEU A C 1
ATOM 2274 O O . LEU A 1 290 ? 4.633 3.553 -5.907 1.00 89.31 290 LEU A O 1
ATOM 2278 N N . ASP A 1 291 ? 4.858 2.727 -7.982 1.00 89.06 291 ASP A N 1
ATOM 2279 C CA . ASP A 1 291 ? 5.436 3.952 -8.540 1.00 89.06 291 ASP A CA 1
ATOM 2280 C C . ASP A 1 291 ? 4.505 5.152 -8.336 1.00 89.06 291 ASP A C 1
ATOM 2282 O O . ASP A 1 291 ? 4.948 6.225 -7.942 1.00 89.06 291 ASP A O 1
ATOM 2286 N N . HIS A 1 292 ? 3.190 4.965 -8.515 1.00 90.06 292 HIS A N 1
ATOM 2287 C CA . HIS A 1 292 ? 2.218 6.022 -8.225 1.00 90.06 292 HIS A CA 1
ATOM 2288 C C . HIS A 1 292 ? 2.149 6.345 -6.728 1.00 90.06 292 HIS A C 1
ATOM 2290 O O . HIS A 1 292 ? 2.006 7.506 -6.362 1.00 90.06 292 HIS A O 1
ATOM 2296 N N . LEU A 1 293 ? 2.223 5.336 -5.854 1.00 91.81 293 LEU A N 1
ATOM 2297 C CA . LEU A 1 293 ? 2.221 5.551 -4.404 1.00 91.81 293 LEU A CA 1
ATOM 2298 C C . LEU A 1 293 ? 3.489 6.282 -3.933 1.00 91.81 293 LEU A C 1
ATOM 2300 O O . LEU A 1 293 ? 3.439 7.105 -3.017 1.00 91.81 293 LEU A O 1
ATOM 2304 N N . ASP A 1 294 ? 4.623 5.994 -4.556 1.00 91.94 294 ASP A N 1
ATOM 2305 C CA . ASP A 1 294 ? 5.889 6.650 -4.263 1.00 91.94 294 ASP A CA 1
ATOM 2306 C C . ASP A 1 294 ? 5.893 8.093 -4.786 1.00 91.94 294 ASP A C 1
ATOM 2308 O O . ASP A 1 294 ? 6.379 8.972 -4.074 1.00 91.94 294 ASP A O 1
ATOM 2312 N N . ALA A 1 295 ? 5.275 8.343 -5.947 1.00 91.56 295 ALA A N 1
ATOM 2313 C CA . ALA A 1 295 ? 5.195 9.657 -6.585 1.00 91.56 295 ALA A CA 1
ATOM 2314 C C . ALA A 1 295 ? 4.280 10.666 -5.867 1.00 91.56 295 ALA A C 1
ATOM 2316 O O . ALA A 1 295 ? 4.636 11.837 -5.792 1.00 91.56 295 ALA A O 1
ATOM 2317 N N . VAL A 1 296 ? 3.132 10.242 -5.316 1.00 92.06 296 VAL A N 1
ATOM 2318 C CA . VAL A 1 296 ? 2.229 11.170 -4.596 1.00 92.06 296 VAL A CA 1
ATOM 2319 C C . VAL A 1 296 ? 2.910 11.779 -3.366 1.00 92.06 296 VAL A C 1
ATOM 2321 O O . VAL A 1 296 ? 3.774 11.140 -2.757 1.00 92.06 296 VAL A O 1
ATOM 2324 N N . ALA A 1 297 ? 2.494 12.969 -2.930 1.00 89.69 297 ALA A N 1
ATOM 2325 C CA . ALA A 1 297 ? 3.035 13.599 -1.727 1.00 89.69 297 ALA A CA 1
ATOM 2326 C C . ALA A 1 297 ? 2.927 12.708 -0.479 1.00 89.69 297 ALA A C 1
ATOM 2328 O O . ALA A 1 297 ? 2.053 11.850 -0.340 1.00 89.69 297 ALA A O 1
ATOM 2329 N N . GLY A 1 298 ? 3.844 12.926 0.464 1.00 85.38 298 GLY A N 1
ATOM 2330 C CA . GLY A 1 298 ? 3.819 12.283 1.777 1.00 85.38 298 GLY A CA 1
ATOM 2331 C C . GLY A 1 298 ? 2.752 12.836 2.713 1.00 85.38 298 GLY A C 1
ATOM 2332 O O . GLY A 1 298 ? 2.366 12.146 3.651 1.00 85.38 298 GLY A O 1
ATOM 2333 N N . GLU A 1 299 ? 2.261 14.047 2.466 1.00 88.75 299 GLU A N 1
ATOM 2334 C CA . GLU A 1 299 ? 1.433 14.822 3.390 1.00 88.75 299 GLU A CA 1
ATOM 2335 C C . GLU A 1 299 ? 0.112 15.237 2.738 1.00 88.75 299 GLU A C 1
ATOM 2337 O O . GLU A 1 299 ? -0.016 15.269 1.514 1.00 88.75 299 GLU A O 1
ATOM 2342 N N . LEU A 1 300 ? -0.890 15.535 3.568 1.00 86.19 300 LEU A N 1
ATOM 2343 C CA . LEU A 1 300 ? -2.131 16.127 3.081 1.00 86.19 300 LEU A CA 1
ATOM 2344 C C . LEU A 1 300 ? -1.881 17.598 2.727 1.00 86.19 300 LEU A C 1
ATOM 2346 O O . LEU A 1 300 ? -1.221 18.294 3.502 1.00 86.19 300 LEU A O 1
ATOM 2350 N N . PRO A 1 301 ? -2.438 18.106 1.616 1.00 82.19 301 PRO A N 1
ATOM 2351 C CA . PRO A 1 301 ? -2.363 19.529 1.327 1.00 82.19 301 PRO A CA 1
ATOM 2352 C C . PRO A 1 301 ? -3.102 20.326 2.415 1.00 82.19 301 PRO A C 1
ATOM 2354 O O . PRO A 1 301 ? -4.097 19.832 2.963 1.00 82.19 301 PRO A O 1
ATOM 2357 N N . PRO A 1 302 ? -2.672 21.564 2.716 1.00 80.06 302 PRO A N 1
ATOM 2358 C CA . PRO A 1 302 ? -3.411 22.439 3.616 1.00 80.06 302 PRO A CA 1
ATOM 2359 C C . PRO A 1 302 ? -4.829 22.639 3.070 1.00 80.06 302 PRO A C 1
ATOM 2361 O O . PRO A 1 302 ? -5.012 23.066 1.930 1.00 80.06 302 PRO A O 1
ATOM 2364 N N . ARG A 1 303 ? -5.842 22.299 3.873 1.00 74.00 303 ARG A N 1
ATOM 2365 C CA . ARG A 1 303 ? -7.254 22.495 3.523 1.00 74.00 303 ARG A CA 1
ATOM 2366 C C . ARG A 1 303 ? -7.825 23.598 4.409 1.00 74.00 303 ARG A C 1
ATOM 2368 O O . ARG A 1 303 ? -7.768 23.478 5.632 1.00 74.00 303 ARG A O 1
ATOM 2375 N N . GLY A 1 304 ? -8.259 24.685 3.769 1.00 58.59 304 GLY A N 1
ATOM 2376 C CA . GLY A 1 304 ? -8.925 25.826 4.405 1.00 58.59 304 GLY A CA 1
ATOM 2377 C C . GLY A 1 304 ? -10.404 25.588 4.658 1.00 58.59 304 GLY A C 1
ATOM 2378 O O . GLY A 1 304 ? -10.951 24.608 4.100 1.00 58.59 304 GLY A O 1
#

Sequence (304 aa):
MTSIERAETAIRAERWDDAAVLLWTALEEARVAGDEEVLERVRVLVARVAQGGSASARAQAKTMAEAIGAPLPDVEPVRRRWPRWRIAFVLGVLAFVFASDQIATLVNHGWFRAPSLAAGALDARQGPASHPEELGIYLQPLGRFPPQLAERAATALKVRFPTTRVQVLREVPIDASAVFGRQLTAERLLVQLRSRYGQQPPGRMIVGLTLLDMRASETRWSFSFGGAERIVVVATARMDPDNYIGLDRFHADLDWRLDKILTRVAAFVYFGYPPCDDPDDLLYKRVGSLDHLDAVAGELPPRG

Secondary structure (DSSP, 8-state):
--HHHHHHHHHHTT-HHHHHHHHHHHHHHHHHHT-HHHHHHHHHHHHHHHHHS-HHHHHHHHHHHHHTT-PPP----------HHHHHHHHHHHHHHHHHHHHHHHHHTTT-----HHHHSS----PPP----SSEEEEEEBSS--HHHHHHHHHHHHHH-TTS-EEEPPPBPPPGGGEETTEEEHHHHHHHHHHHH-SPPTTEEEEEEESS-EE-SS-S--SEEE-TTSEEEEE-TTT-GGGSTT--TTSPPHHHHHHHHHHHHHHHHTS-PPPBS-TTSTTBTT--SHHHHHHS-SSPPP--

Radius of gyration: 28.03 Å; chains: 1; bounding box: 63×55×73 Å

Foldseek 3Di:
DALLVQLVVCVVVLVLVSNLVSLVVLCVVCVVVVPVVSLVSSLVSLLSSLQRHDPVSVVSSVVSCVVSVHDRPPPPPPPPVPDVVVVVVVVVVVVVVVVVVVVVCVVCVVPDDPPPLVPQQPDDPDDPFPADPDFAEEEEEETPDPVVLQVLLQVLVCVQPVVGDYYYTDYDGDDPVQDDPQAGEQVSVQVVVCVRHPQDDQRYAYEYEEQGHYDYPPDPFDQKDDDPRNYIYGYLVQVPCVNDPPDPPPQDHSSLLSNLVVVLSCCCRRVVHAADCDLQASSRPPPGHSVSSRRHDSHHDDDD

pLDDT: mean 84.99, std 15.42, range [41.06, 98.0]